Protein AF-0000000080468364 (afdb_homodimer)

Solvent-accessible surface area (backbone atoms only — not comparable to full-atom values): 13128 Å² total; per-residue (Å²): 134,80,72,78,75,74,57,60,58,47,71,69,57,46,63,60,51,58,73,44,76,71,52,56,33,80,40,74,55,92,79,28,39,29,43,41,32,64,41,49,42,96,33,52,67,54,44,53,51,49,51,54,54,49,46,54,52,18,60,74,69,72,50,69,50,27,42,34,41,36,86,45,28,37,36,36,38,41,31,50,37,77,92,75,44,22,40,37,66,70,43,48,62,67,58,32,62,73,55,50,64,70,37,61,53,86,73,63,67,66,75,65,53,72,75,105,134,79,70,77,78,74,59,60,56,46,72,71,58,46,62,60,52,54,76,43,75,70,52,56,34,80,40,75,56,94,80,27,40,28,43,41,32,63,41,49,43,95,34,53,67,54,45,53,52,49,50,53,54,47,46,53,53,16,62,74,70,71,50,68,51,27,42,34,40,36,87,47,28,37,36,37,38,41,31,50,36,77,95,73,42,22,42,36,65,70,42,47,62,64,57,31,62,76,55,50,63,70,36,59,50,85,72,65,66,64,76,66,53,71,76,106

Foldseek 3Di:
DPPPDPPQCDVVNVVPVPQCPVQWDWDDDPNFTKTKGKFFDPFLVVLVVLVVVLVVQCVVLVFDWDWDDPPGTMIITIGDDPVVSGHDPSRQSSVDPVSVVVRDDPPPPPPSPPVD/DPPPDPPQCDVVNVVPVPQCPVQWDWDDDPNFTKTKGKFFDPFLVVLVVLVVVLVVQCVVLVFDWDWDDPPGTMIITIGDDPVVSGHDPSRQSSVDPVSVVVRDDPPPPPDVPPVD

Organism: Brassica campestris (NCBI:txid3711)

pLDDT: mean 71.61, std 23.14, range [22.58, 97.38]

Secondary structur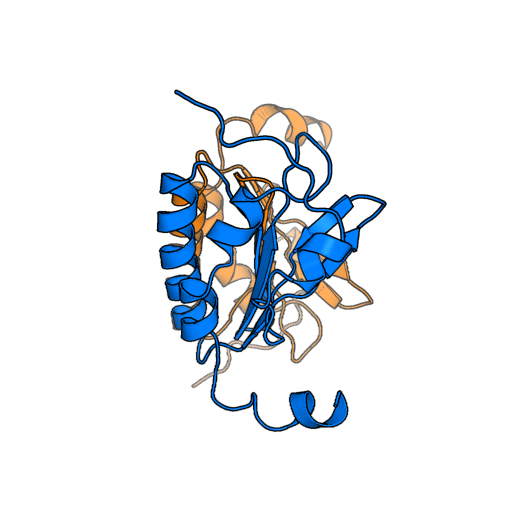e (DSSP, 8-state):
----------HHHHHH-TT-SS-PPEEEETTEEEE--EEE-SSHHHHHHHHHHHHHHHHHHT---EEEEETTTEEEEEB-BTTTTB--HHHHHHHSHHHHHHH--SGGGTTTGGG-/----------HHHHHH-TT-SS-PPEEEETTEEEE--EEE-SSHHHHHHHHHHHHHHHHHHT---EEEEETTTEEEEEB-BTTTTB--HHHHHHTSHHHHHHH--GGGGTGGGGG-

Structure (mmCIF, N/CA/C/O backbone):
data_AF-0000000080468364-model_v1
#
loop_
_entity.id
_entity.type
_entity.pdbx_description
1 polymer '4a-hydroxytetrahydrobiopterin dehydratase'
#
loop_
_atom_site.group_PDB
_atom_site.id
_atom_site.type_symbol
_atom_site.label_atom_id
_atom_site.label_alt_id
_atom_site.label_comp_id
_atom_site.label_asym_id
_atom_site.label_entity_id
_atom_site.label_seq_id
_atom_site.pdbx_PDB_ins_code
_atom_site.Cartn_x
_atom_site.Cartn_y
_atom_site.Cartn_z
_atom_site.occupancy
_atom_site.B_iso_or_equiv
_atom_site.auth_seq_id
_atom_site.auth_comp_id
_atom_site.auth_asym_id
_atom_site.auth_atom_id
_atom_site.pdbx_PDB_model_num
ATOM 1 N N . MET A 1 1 ? 10.422 -22.031 -23.125 1 24.36 1 MET A N 1
ATOM 2 C CA . MET A 1 1 ? 10.172 -21.078 -22.062 1 24.36 1 MET A CA 1
ATOM 3 C C . MET A 1 1 ? 8.805 -21.297 -21.422 1 24.36 1 MET A C 1
ATOM 5 O O . MET A 1 1 ? 7.789 -20.844 -21.938 1 24.36 1 MET A O 1
ATOM 9 N N . ALA A 1 2 ? 8.516 -22.516 -20.859 1 31.09 2 ALA A N 1
ATOM 10 C CA . ALA A 1 2 ? 7.254 -23.172 -20.531 1 31.09 2 ALA A CA 1
ATOM 11 C C . ALA A 1 2 ? 6.449 -22.359 -19.531 1 31.09 2 ALA A C 1
ATOM 13 O O . ALA A 1 2 ? 6.953 -22.016 -18.453 1 31.09 2 ALA A O 1
ATOM 14 N N . GLY A 1 3 ? 5.672 -21.344 -19.859 1 35.62 3 GLY A N 1
ATOM 15 C CA . GLY A 1 3 ? 4.684 -20.656 -19.047 1 35.62 3 GLY A CA 1
ATOM 16 C C . GLY A 1 3 ? 4.051 -21.547 -17.984 1 35.62 3 GLY A C 1
ATOM 17 O O . GLY A 1 3 ? 3.559 -22.625 -18.297 1 35.62 3 GLY A O 1
ATOM 18 N N . LYS A 1 4 ? 4.734 -21.766 -16.844 1 40.84 4 LYS A N 1
ATOM 19 C CA . LYS A 1 4 ? 4.262 -22.75 -15.867 1 40.84 4 LYS A CA 1
ATOM 20 C C . LYS A 1 4 ? 2.744 -22.891 -15.914 1 40.84 4 LYS A C 1
ATOM 22 O O . LYS A 1 4 ? 2.035 -21.906 -16.156 1 40.84 4 LYS A O 1
ATOM 27 N N . ALA A 1 5 ? 2.166 -24.031 -16.266 1 41.38 5 ALA A N 1
ATOM 28 C CA . ALA A 1 5 ? 0.845 -24.609 -16.484 1 41.38 5 ALA A CA 1
ATOM 29 C C . ALA A 1 5 ? -0.207 -23.922 -15.609 1 41.38 5 ALA A C 1
ATOM 31 O O . ALA A 1 5 ? 0.094 -23.469 -14.5 1 41.38 5 ALA A O 1
ATOM 32 N N . CYS A 1 6 ? -1.335 -23.281 -16.203 1 43.56 6 CYS A N 1
ATOM 33 C CA . CYS A 1 6 ? -2.613 -22.594 -16.125 1 43.56 6 CYS A CA 1
ATOM 34 C C . CYS A 1 6 ? -3.416 -23.062 -14.914 1 43.56 6 CYS A C 1
ATOM 36 O O . CYS A 1 6 ? -4.637 -22.891 -14.867 1 43.56 6 CYS A O 1
ATOM 38 N N . CYS A 1 7 ? -3.088 -24.266 -14.297 1 47.84 7 CYS A N 1
ATOM 39 C CA . CYS A 1 7 ? -4.316 -24.766 -13.68 1 47.84 7 CYS A CA 1
ATOM 40 C C . CYS A 1 7 ? -4.824 -23.812 -12.617 1 47.84 7 CYS A C 1
ATOM 42 O O . CYS A 1 7 ? -4.039 -23.281 -11.828 1 47.84 7 CYS A O 1
ATOM 44 N N . MET A 1 8 ? -5.879 -23.156 -13.008 1 55.41 8 MET A N 1
ATOM 45 C CA . MET A 1 8 ? -6.699 -22.5 -12 1 55.41 8 MET A CA 1
ATOM 46 C C . MET A 1 8 ? -6.766 -23.328 -10.719 1 55.41 8 MET A C 1
ATOM 48 O O . MET A 1 8 ? -7.023 -24.531 -10.773 1 55.41 8 MET A O 1
ATOM 52 N N . LEU A 1 9 ? -5.93 -23.078 -9.82 1 57.34 9 LEU A N 1
ATOM 53 C CA . LEU A 1 9 ? -6.051 -23.812 -8.562 1 57.34 9 LEU A CA 1
ATOM 54 C C . LEU A 1 9 ? -7.473 -23.719 -8.016 1 57.34 9 LEU A C 1
ATOM 56 O O . LEU A 1 9 ? -8.07 -22.641 -8.008 1 57.34 9 LEU A O 1
ATOM 60 N N . THR A 1 10 ? -8.242 -24.859 -8.227 1 56.69 10 THR A N 1
ATOM 61 C CA . THR A 1 10 ? -9.562 -24.969 -7.629 1 56.69 10 THR A CA 1
ATOM 62 C C . THR A 1 10 ? -9.477 -24.828 -6.109 1 56.69 10 THR A C 1
ATOM 64 O O . THR A 1 10 ? -8.406 -25 -5.523 1 56.69 10 THR A O 1
ATOM 67 N N . PRO A 1 11 ? -10.516 -24.25 -5.562 1 55.53 11 PRO A N 1
ATOM 68 C CA . PRO A 1 11 ? -10.57 -24.125 -4.102 1 55.53 11 PRO A CA 1
ATOM 69 C C . PRO A 1 11 ? -10.086 -25.375 -3.385 1 55.53 11 PRO A C 1
ATOM 71 O O . PRO A 1 11 ? -9.461 -25.281 -2.326 1 55.53 11 PRO A O 1
ATOM 74 N N . GLU A 1 12 ? -10.477 -26.578 -3.885 1 55.53 12 GLU A N 1
ATOM 75 C CA . GLU A 1 12 ? -10.07 -27.828 -3.244 1 55.53 12 GLU A CA 1
ATOM 76 C C . GLU A 1 12 ? -8.547 -27.969 -3.234 1 55.53 12 GLU A C 1
ATOM 78 O O . GLU A 1 12 ? -7.973 -28.469 -2.262 1 55.53 12 GLU A O 1
ATOM 83 N N . LEU A 1 13 ? -8.086 -27.719 -4.281 1 54.59 13 LEU A N 1
ATOM 84 C CA . LEU A 1 13 ? -6.633 -27.781 -4.363 1 54.59 13 LEU A CA 1
ATOM 85 C C . LEU A 1 13 ? -5.988 -26.75 -3.443 1 54.59 13 LEU A C 1
ATOM 87 O O . LEU A 1 13 ? -4.91 -27 -2.891 1 54.59 13 LEU A O 1
ATOM 91 N N . PHE A 1 14 ? -6.742 -25.75 -3.225 1 53.91 14 PHE A N 1
ATOM 92 C CA . PHE A 1 14 ? -6.332 -24.703 -2.311 1 53.91 14 PHE A CA 1
ATOM 93 C C . PHE A 1 14 ? -6.211 -25.219 -0.886 1 53.91 14 PHE A C 1
ATOM 95 O O . PHE A 1 14 ? -5.281 -24.859 -0.162 1 53.91 14 PHE A O 1
ATOM 102 N N . LEU A 1 15 ? -7.223 -26.062 -0.645 1 50 15 LEU A N 1
ATOM 103 C CA . LEU A 1 15 ? -7.211 -26.625 0.7 1 50 15 LEU A CA 1
ATOM 104 C C . LEU A 1 15 ? -5.926 -27.406 0.951 1 50 15 LEU A C 1
ATOM 106 O O . LEU A 1 15 ? -5.41 -27.422 2.072 1 50 15 LEU A O 1
ATOM 110 N N . SER A 1 16 ? -5.605 -28.016 -0.009 1 46.69 16 SER A N 1
ATOM 111 C CA . SER A 1 16 ? -4.379 -28.781 0.228 1 46.69 16 SER A CA 1
ATOM 112 C C . SER A 1 16 ? -3.172 -27.844 0.314 1 46.69 16 SER A C 1
ATOM 114 O O . SER A 1 16 ? -2.123 -28.234 0.836 1 46.69 16 SER A O 1
ATOM 116 N N . HIS A 1 17 ? -3.125 -27.047 -0.54 1 47.5 17 HIS A N 1
ATOM 117 C CA . HIS A 1 17 ? -2.006 -26.125 -0.35 1 47.5 17 HIS A CA 1
ATOM 118 C C . HIS A 1 17 ? -2.004 -25.547 1.059 1 47.5 17 HIS A C 1
ATOM 120 O O . HIS A 1 17 ? -2.992 -24.953 1.49 1 47.5 17 HIS A O 1
ATOM 126 N N . ARG A 1 18 ? -1.684 -26.484 2.01 1 42.91 18 ARG A N 1
ATOM 127 C CA . ARG A 1 18 ? -1.397 -26.344 3.434 1 42.91 18 ARG A CA 1
ATOM 128 C C . ARG A 1 18 ? -1.069 -24.891 3.785 1 42.91 18 ARG A C 1
ATOM 130 O O . ARG A 1 18 ? -0.752 -24.594 4.938 1 42.91 18 ARG A O 1
ATOM 137 N N . LEU A 1 19 ? -0.494 -24.406 2.846 1 43.03 19 LEU A N 1
ATOM 138 C CA . LEU A 1 19 ? 0.335 -23.297 3.318 1 43.03 19 LEU A CA 1
ATOM 139 C C . LEU A 1 19 ? -0.448 -22.391 4.266 1 43.03 19 LEU A C 1
ATOM 141 O O . LEU A 1 19 ? 0.132 -21.531 4.93 1 43.03 19 LEU A O 1
ATOM 145 N N . LEU A 1 20 ? -1.813 -22.297 4.078 1 44.53 20 LEU A N 1
ATOM 146 C CA . LEU A 1 20 ? -2.193 -21.062 4.738 1 44.53 20 LEU A CA 1
ATOM 147 C C . LEU A 1 20 ? -2.27 -21.25 6.25 1 44.53 20 LEU A C 1
ATOM 149 O O . LEU A 1 20 ? -3.199 -21.875 6.754 1 44.53 20 LEU A O 1
ATOM 153 N N . ASP A 1 21 ? -1.466 -21.953 6.738 1 43.84 21 ASP A N 1
ATOM 154 C CA . ASP A 1 21 ? -1.391 -21.906 8.195 1 43.84 21 ASP A CA 1
ATOM 155 C C . ASP A 1 21 ? -1.975 -20.609 8.734 1 43.84 21 ASP A C 1
ATOM 157 O O . ASP A 1 21 ? -1.388 -19.984 9.617 1 43.84 21 ASP A O 1
ATOM 161 N N . GLY A 1 22 ? -2.906 -20.406 8.062 1 50.41 22 GLY A N 1
ATOM 162 C CA . GLY A 1 22 ? -3.643 -19.312 8.68 1 50.41 22 GLY A CA 1
ATOM 163 C C . GLY A 1 22 ? -3.281 -17.953 8.117 1 50.41 22 GLY A C 1
ATOM 164 O O . GLY A 1 22 ? -3.938 -16.953 8.422 1 50.41 22 GLY A O 1
ATOM 165 N N . ILE A 1 23 ? -2.186 -18.016 7.34 1 55.53 23 ILE A N 1
ATOM 166 C CA . ILE A 1 23 ? -1.697 -16.688 6.977 1 55.53 23 ILE A CA 1
ATOM 167 C C . ILE A 1 23 ? -2.381 -16.219 5.691 1 55.53 23 ILE A C 1
ATOM 169 O O . ILE A 1 23 ? -2.562 -15.016 5.48 1 55.53 23 ILE A O 1
ATOM 173 N N . TRP A 1 24 ? -2.938 -17.234 4.957 1 60.88 24 TRP A N 1
ATOM 174 C CA . TRP A 1 24 ? -3.473 -16.781 3.674 1 60.88 24 TRP A CA 1
ATOM 175 C C . TRP A 1 24 ? -4.992 -16.672 3.73 1 60.88 24 TRP A C 1
ATOM 177 O O . TRP A 1 24 ? -5.672 -17.578 4.195 1 60.88 24 TRP A O 1
ATOM 187 N N . LEU A 1 25 ? -5.402 -15.539 3.533 1 70.75 25 LEU A N 1
ATOM 188 C CA . LEU A 1 25 ? -6.836 -15.289 3.432 1 70.75 25 LEU A CA 1
ATOM 189 C C . LEU A 1 25 ? -7.273 -15.211 1.972 1 70.75 25 LEU A C 1
ATOM 191 O O . LEU A 1 25 ? -6.586 -14.602 1.146 1 70.75 25 LEU A O 1
ATOM 195 N N . LEU A 1 26 ? -8.18 -16.203 1.646 1 78.69 26 LEU A N 1
ATOM 196 C CA . LEU A 1 26 ? -8.82 -16.094 0.339 1 78.69 26 LEU A CA 1
ATOM 197 C C . LEU A 1 26 ? -9.906 -15.023 0.355 1 78.69 26 LEU A C 1
ATOM 199 O O . LEU A 1 26 ? -10.68 -14.93 1.312 1 78.69 26 LEU A O 1
ATOM 203 N N . ALA A 1 27 ? -9.812 -14.18 -0.625 1 81.44 27 ALA A N 1
ATOM 204 C CA . ALA A 1 27 ? -10.844 -13.148 -0.756 1 81.44 27 ALA A CA 1
ATOM 205 C C . ALA A 1 27 ? -11.469 -13.164 -2.148 1 81.44 27 ALA A C 1
ATOM 207 O O . ALA A 1 27 ? -10.797 -13.492 -3.131 1 81.44 27 ALA A O 1
ATOM 208 N N . ASN A 1 28 ? -12.766 -12.961 -2.148 1 83.62 28 ASN A N 1
ATOM 209 C CA . ASN A 1 28 ? -13.492 -12.758 -3.395 1 83.62 28 ASN A CA 1
ATOM 210 C C . ASN A 1 28 ? -13.883 -11.289 -3.578 1 83.62 28 ASN A C 1
ATOM 212 O O . ASN A 1 28 ? -14.57 -10.719 -2.73 1 83.62 28 ASN A O 1
ATOM 216 N N . ASP A 1 29 ? -13.383 -10.789 -4.586 1 84.5 29 ASP A N 1
ATOM 217 C CA . ASP A 1 29 ? -13.688 -9.398 -4.918 1 84.5 29 ASP A CA 1
ATOM 218 C C . ASP A 1 29 ? -14.414 -9.297 -6.258 1 84.5 29 ASP A C 1
ATOM 220 O O . ASP A 1 29 ? -13.789 -9.352 -7.316 1 84.5 29 ASP A O 1
ATOM 224 N N . ASN A 1 30 ? -15.672 -9.133 -6.133 1 88.25 30 ASN A N 1
ATOM 225 C CA . ASN A 1 30 ? -16.5 -9.016 -7.332 1 88.25 30 ASN A CA 1
ATOM 226 C C . ASN A 1 30 ? -16.219 -10.148 -8.32 1 88.25 30 ASN A C 1
ATOM 228 O O . ASN A 1 30 ? -15.992 -9.898 -9.5 1 88.25 30 ASN A O 1
ATOM 232 N N . GLY A 1 31 ? -16.109 -11.352 -7.891 1 85.19 31 GLY A N 1
ATOM 233 C CA . GLY A 1 31 ? -15.945 -12.516 -8.75 1 85.19 31 GLY A CA 1
ATOM 234 C C . GLY A 1 31 ? -14.492 -12.898 -8.969 1 85.19 31 GLY A C 1
ATOM 235 O O . GLY A 1 31 ? -14.203 -13.938 -9.555 1 85.19 31 GLY A O 1
ATOM 236 N N . THR A 1 32 ? -13.586 -12.07 -8.5 1 88 32 THR A N 1
ATOM 237 C CA . THR A 1 32 ? -12.164 -12.352 -8.641 1 88 32 THR A CA 1
ATOM 238 C C . THR A 1 32 ? -11.609 -12.953 -7.352 1 88 32 THR A C 1
ATOM 240 O O . THR A 1 32 ? -11.656 -12.328 -6.289 1 88 32 THR A O 1
ATOM 243 N N . LEU A 1 33 ? -11.156 -14.18 -7.539 1 84.12 33 LEU A N 1
ATOM 244 C CA . LEU A 1 33 ? -10.531 -14.828 -6.391 1 84.12 33 LEU A CA 1
ATOM 245 C C . LEU A 1 33 ? -9.078 -14.398 -6.242 1 84.12 33 LEU A C 1
ATOM 247 O O . LEU A 1 33 ? -8.32 -14.406 -7.211 1 84.12 33 LEU A O 1
ATOM 251 N N . LYS A 1 34 ? -8.82 -13.906 -4.98 1 88.75 34 LYS A N 1
ATOM 252 C CA . LYS A 1 34 ? -7.445 -13.484 -4.734 1 88.75 34 LYS A CA 1
ATOM 253 C C . LYS A 1 34 ? -6.949 -13.992 -3.383 1 88.75 34 LYS A C 1
ATOM 255 O O . LYS A 1 34 ? -7.75 -14.312 -2.502 1 88.75 34 LYS A O 1
ATOM 260 N N . LEU A 1 35 ? -5.621 -14.141 -3.291 1 85.19 35 LEU A N 1
ATOM 261 C CA . LEU A 1 35 ? -4.984 -14.273 -1.985 1 85.19 35 LEU A CA 1
ATOM 262 C C . LEU A 1 35 ? -4.812 -12.906 -1.323 1 85.19 35 LEU A C 1
ATOM 264 O O . LEU A 1 35 ? -4.438 -11.938 -1.982 1 85.19 35 LEU A O 1
ATOM 268 N N . HIS A 1 36 ? -5.207 -12.867 -0.05 1 86.94 36 HIS A N 1
ATOM 269 C CA . HIS A 1 36 ? -5.168 -11.602 0.676 1 86.94 36 HIS A CA 1
ATOM 270 C C . HIS A 1 36 ? -4.559 -11.781 2.061 1 86.94 36 HIS A C 1
ATOM 272 O O . HIS A 1 36 ? -5.227 -11.555 3.072 1 86.94 36 HIS A O 1
ATOM 278 N N . PRO A 1 37 ? -3.271 -12.078 2.127 1 83.44 37 PRO A N 1
ATOM 279 C CA . PRO A 1 37 ? -2.65 -12.117 3.453 1 83.44 37 PRO A CA 1
ATOM 280 C C . PRO A 1 37 ? -2.463 -10.734 4.062 1 83.44 37 PRO A C 1
ATOM 282 O O . PRO A 1 37 ? -2.299 -9.75 3.332 1 83.44 37 PRO A O 1
ATOM 285 N N . SER A 1 38 ? -2.588 -10.742 5.383 1 85.81 38 SER A N 1
ATOM 286 C CA . SER A 1 38 ? -2.352 -9.523 6.148 1 85.81 38 SER A CA 1
ATOM 287 C C . SER A 1 38 ? -1.637 -9.82 7.461 1 85.81 38 SER A C 1
ATOM 289 O O . SER A 1 38 ? -1.879 -10.859 8.086 1 85.81 38 SER A O 1
ATOM 291 N N . TRP A 1 39 ? -0.713 -8.969 7.883 1 84 39 TRP A N 1
ATOM 292 C CA . TRP A 1 39 ? -0.036 -9.133 9.164 1 84 39 TRP A CA 1
ATOM 293 C C . TRP A 1 39 ? 0.407 -7.785 9.727 1 84 39 TRP A C 1
ATOM 295 O O . TRP A 1 39 ? 0.412 -6.781 9.008 1 84 39 TRP A O 1
ATOM 305 N N . LEU A 1 40 ? 0.676 -7.805 11.039 1 88.69 40 LEU A N 1
ATOM 306 C CA . LEU A 1 40 ? 1.246 -6.641 11.703 1 88.69 40 LEU A CA 1
ATOM 307 C C . LEU A 1 40 ? 2.77 -6.688 11.672 1 88.69 40 LEU A C 1
ATOM 309 O O . LEU A 1 40 ? 3.367 -7.754 11.82 1 88.69 40 LEU A O 1
ATOM 313 N N . VAL A 1 41 ? 3.318 -5.512 11.422 1 91.56 41 VAL A N 1
ATOM 314 C CA . VAL A 1 41 ? 4.77 -5.371 11.5 1 91.56 41 VAL A CA 1
ATOM 315 C C . VAL A 1 41 ? 5.145 -4.5 12.695 1 91.56 41 VAL A C 1
ATOM 317 O O . VAL A 1 41 ? 4.297 -3.795 13.25 1 91.56 41 VAL A O 1
ATOM 320 N N . LYS A 1 42 ? 6.367 -4.527 13.07 1 93.38 42 LYS A N 1
ATOM 321 C CA . LYS A 1 42 ? 6.832 -3.877 14.289 1 93.38 42 LYS A CA 1
ATOM 322 C C . LYS A 1 42 ? 6.914 -2.365 14.109 1 93.38 42 LYS A C 1
ATOM 324 O O . LYS A 1 42 ? 6.824 -1.612 15.078 1 93.38 42 LYS A O 1
ATOM 329 N N . SER A 1 43 ? 7.195 -1.943 12.906 1 95.69 43 SER A N 1
ATOM 330 C CA . SER A 1 43 ? 7.305 -0.515 12.633 1 95.69 43 SER A CA 1
ATOM 331 C C . SER A 1 43 ? 6.98 -0.207 11.172 1 95.69 43 SER A C 1
ATOM 333 O O . SER A 1 43 ? 6.977 -1.106 10.328 1 95.69 43 SER A O 1
ATOM 335 N N . PHE A 1 44 ? 6.711 1.025 10.953 1 96.44 44 PHE A N 1
ATOM 336 C CA . PHE A 1 44 ? 6.43 1.512 9.602 1 96.44 44 PHE A CA 1
ATOM 337 C C . PHE A 1 44 ? 7.574 1.162 8.656 1 96.44 44 PHE A C 1
ATOM 339 O O . PHE A 1 44 ? 7.344 0.626 7.57 1 96.44 44 PHE A O 1
ATOM 346 N N . THR A 1 45 ? 8.82 1.362 9.094 1 96 45 THR A N 1
ATOM 347 C CA . THR A 1 45 ? 9.992 1.131 8.25 1 96 45 THR A CA 1
ATOM 348 C C . THR A 1 45 ? 10.219 -0.363 8.039 1 96 45 THR A C 1
ATOM 350 O O . THR A 1 45 ? 10.695 -0.778 6.977 1 96 45 THR A O 1
ATOM 353 N N . LYS A 1 46 ? 9.891 -1.141 8.992 1 93.94 46 LYS A N 1
ATOM 354 C CA . LYS A 1 46 ? 10.008 -2.584 8.812 1 93.94 46 LYS A CA 1
ATOM 355 C C . LYS A 1 46 ? 8.992 -3.092 7.785 1 93.94 46 LYS A C 1
ATOM 357 O O . LYS A 1 46 ? 9.266 -4.039 7.047 1 93.94 46 LYS A O 1
ATOM 362 N N . GLY A 1 47 ? 7.836 -2.471 7.77 1 94.25 47 GLY A N 1
ATOM 363 C CA . GLY A 1 47 ? 6.863 -2.809 6.746 1 94.25 47 GLY A CA 1
ATOM 364 C C . GLY A 1 47 ? 7.375 -2.578 5.336 1 94.25 47 GLY A C 1
ATOM 365 O O . GLY A 1 47 ? 7.25 -3.449 4.477 1 94.25 47 GLY A O 1
ATOM 366 N N . LEU A 1 48 ? 8.031 -1.436 5.152 1 95.31 48 LEU A N 1
ATOM 367 C CA . LEU A 1 48 ? 8.578 -1.144 3.83 1 95.31 48 LEU A CA 1
ATOM 368 C C . LEU A 1 48 ? 9.727 -2.09 3.498 1 95.31 48 LEU A C 1
ATOM 370 O O . LEU A 1 48 ? 9.906 -2.465 2.338 1 95.31 48 LEU A O 1
ATOM 374 N N . GLY A 1 49 ? 10.461 -2.395 4.512 1 93.19 49 GLY A N 1
ATOM 375 C CA . GLY A 1 49 ? 11.492 -3.395 4.301 1 93.19 49 GLY A CA 1
ATOM 376 C C . GLY A 1 49 ? 10.945 -4.719 3.797 1 93.19 49 GLY A C 1
ATOM 377 O O . GLY A 1 49 ? 11.523 -5.324 2.889 1 93.19 49 GLY A O 1
ATOM 378 N N . PHE A 1 50 ? 9.898 -5.145 4.371 1 90.81 50 PHE A N 1
ATOM 379 C CA . PHE A 1 50 ? 9.258 -6.379 3.934 1 90.81 50 PHE A CA 1
ATOM 380 C C . PHE A 1 50 ? 8.766 -6.254 2.496 1 90.81 50 PHE A C 1
ATOM 382 O O . PHE A 1 50 ? 8.984 -7.152 1.681 1 90.81 50 PHE A O 1
ATOM 389 N N . PHE A 1 51 ? 8.133 -5.148 2.189 1 94.25 51 PHE A N 1
ATOM 390 C CA . PHE A 1 51 ? 7.656 -4.93 0.827 1 94.25 51 PHE A CA 1
ATOM 391 C C . PHE A 1 51 ? 8.812 -4.984 -0.163 1 94.25 51 PHE A C 1
ATOM 393 O O . PHE A 1 51 ? 8.664 -5.488 -1.277 1 94.25 51 PHE A O 1
ATOM 400 N N . ASN A 1 52 ? 9.953 -4.469 0.238 1 93.62 52 ASN A N 1
ATOM 401 C CA . ASN A 1 52 ? 11.117 -4.523 -0.641 1 93.62 52 ASN A CA 1
ATOM 402 C C . ASN A 1 52 ? 11.555 -5.961 -0.905 1 93.62 52 ASN A C 1
ATOM 404 O O . ASN A 1 52 ? 11.969 -6.293 -2.016 1 93.62 52 ASN A O 1
ATOM 408 N N . ARG A 1 53 ? 11.461 -6.801 0.079 1 90.75 53 ARG A N 1
ATOM 409 C CA . ARG A 1 53 ? 11.789 -8.211 -0.109 1 90.75 53 ARG A CA 1
ATOM 410 C C . ARG A 1 53 ? 10.773 -8.891 -1.021 1 90.75 53 ARG A C 1
ATOM 412 O O . ARG A 1 53 ? 11.141 -9.656 -1.914 1 90.75 53 ARG A O 1
ATOM 419 N N . VAL A 1 54 ? 9.547 -8.586 -0.777 1 90.38 54 VAL A N 1
ATOM 420 C CA . VAL A 1 54 ? 8.492 -9.125 -1.63 1 90.38 54 VAL A CA 1
ATOM 421 C C . VAL A 1 54 ? 8.719 -8.688 -3.074 1 90.38 54 VAL A C 1
ATOM 423 O O . VAL A 1 54 ? 8.531 -9.469 -4.004 1 90.38 54 VAL A O 1
ATOM 426 N N . ALA A 1 55 ? 9.141 -7.473 -3.256 1 93.06 55 ALA A N 1
ATOM 427 C CA . ALA A 1 55 ? 9.336 -6.906 -4.586 1 93.06 55 ALA A CA 1
ATOM 428 C C . ALA A 1 55 ? 10.43 -7.66 -5.348 1 93.06 55 ALA A C 1
ATOM 430 O O . ALA A 1 55 ? 10.328 -7.852 -6.559 1 93.06 55 ALA A O 1
ATOM 431 N N . LYS A 1 56 ? 11.422 -8.047 -4.66 1 92 56 LYS A N 1
ATOM 432 C CA . LYS A 1 56 ? 12.492 -8.805 -5.297 1 92 56 LYS A CA 1
ATOM 433 C C . LYS A 1 56 ? 11.961 -10.117 -5.875 1 92 56 LYS A C 1
ATOM 435 O O . LYS A 1 56 ? 12.258 -10.461 -7.023 1 92 56 LYS A O 1
ATOM 440 N N . ILE A 1 57 ? 11.156 -10.805 -5.129 1 87.62 57 ILE A N 1
ATOM 441 C CA . ILE A 1 57 ? 10.57 -12.062 -5.574 1 87.62 57 ILE A CA 1
ATOM 442 C C . ILE A 1 57 ? 9.594 -11.797 -6.723 1 87.62 57 ILE A C 1
ATOM 444 O O . ILE A 1 57 ? 9.602 -12.516 -7.727 1 87.62 57 ILE A O 1
ATOM 448 N N . ALA A 1 58 ? 8.805 -10.766 -6.566 1 92.12 58 ALA A N 1
ATOM 449 C CA . ALA A 1 58 ? 7.809 -10.383 -7.57 1 92.12 58 ALA A 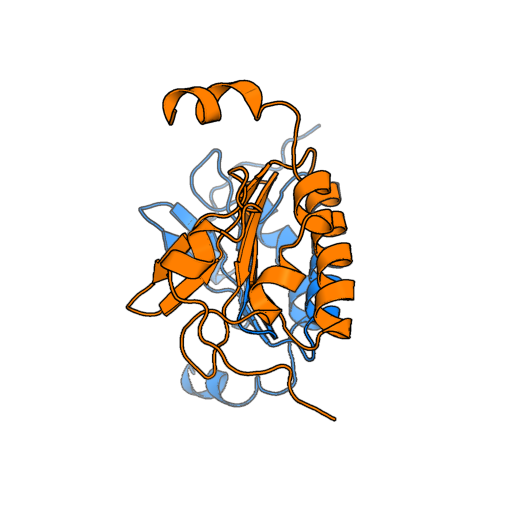CA 1
ATOM 450 C C . ALA A 1 58 ? 8.469 -10.094 -8.914 1 92.12 58 ALA A C 1
ATOM 452 O O . ALA A 1 58 ? 7.98 -10.523 -9.961 1 92.12 58 ALA A O 1
ATOM 453 N N . GLU A 1 59 ? 9.594 -9.383 -8.844 1 93.19 59 GLU A N 1
ATOM 454 C CA . GLU A 1 59 ? 10.328 -9.062 -10.062 1 93.19 59 GLU A CA 1
ATOM 455 C C . GLU A 1 59 ? 10.883 -10.32 -10.719 1 93.19 59 GLU A C 1
ATOM 457 O O . GLU A 1 59 ? 10.805 -10.477 -11.938 1 93.19 59 GLU A O 1
ATOM 462 N N . TRP A 1 60 ? 11.414 -11.18 -9.922 1 90.38 60 TRP A N 1
ATOM 463 C CA . TRP A 1 60 ? 11.992 -12.422 -10.43 1 90.38 60 TRP A CA 1
ATOM 464 C C . TRP A 1 60 ? 10.922 -13.281 -11.086 1 90.38 60 TRP A C 1
ATOM 466 O O . TRP A 1 60 ? 11.164 -13.867 -12.148 1 90.38 60 TRP A O 1
ATOM 476 N N . GLU A 1 61 ? 9.734 -13.359 -10.516 1 87 61 GLU A N 1
ATOM 477 C CA . GLU A 1 61 ? 8.648 -14.211 -10.992 1 87 61 GLU A CA 1
ATOM 478 C C . GLU A 1 61 ? 7.852 -13.516 -12.102 1 87 61 GLU A C 1
ATOM 480 O O . GLU A 1 61 ? 7.066 -14.164 -12.797 1 87 61 GLU A O 1
ATOM 485 N N . GLY A 1 62 ? 8.016 -12.227 -12.219 1 91.31 62 GLY A N 1
ATOM 486 C CA . GLY A 1 62 ? 7.215 -11.469 -13.172 1 91.31 62 GLY A CA 1
ATOM 487 C C . GLY A 1 62 ? 5.746 -11.406 -12.789 1 91.31 62 GLY A C 1
ATOM 488 O O . GLY A 1 62 ? 4.875 -11.43 -13.664 1 91.31 62 GLY A O 1
ATOM 489 N N . HIS A 1 63 ? 5.426 -11.477 -11.562 1 93.06 63 HIS A N 1
ATOM 490 C CA . HIS A 1 63 ? 4.09 -11.445 -10.984 1 93.06 63 HIS A CA 1
ATOM 491 C C . HIS A 1 63 ? 4.027 -10.492 -9.789 1 93.06 63 HIS A C 1
ATOM 493 O O . HIS A 1 63 ? 4.574 -10.789 -8.727 1 93.06 63 HIS A O 1
ATOM 499 N N . HIS A 1 64 ? 3.33 -9.344 -10.023 1 94.56 64 HIS A N 1
ATOM 500 C CA . HIS A 1 64 ? 3.4 -8.258 -9.055 1 94.56 64 HIS A CA 1
ATOM 501 C C . HIS A 1 64 ? 2.109 -8.148 -8.258 1 94.56 64 HIS A C 1
ATOM 503 O O . HIS A 1 64 ? 1.043 -7.891 -8.82 1 94.56 64 HIS A O 1
ATOM 509 N N . PRO A 1 65 ? 2.203 -8.305 -6.957 1 94.69 65 PRO A N 1
ATOM 510 C CA . PRO A 1 65 ? 1.038 -8.156 -6.082 1 94.69 65 PRO A CA 1
ATOM 511 C C . PRO A 1 65 ? 0.687 -6.691 -5.82 1 94.69 65 PRO A C 1
ATOM 513 O O . PRO A 1 65 ? 1.459 -5.797 -6.168 1 94.69 65 PRO A O 1
ATOM 516 N N . ASP A 1 66 ? -0.501 -6.48 -5.281 1 95.69 66 ASP A N 1
ATOM 517 C CA . ASP A 1 66 ? -0.805 -5.203 -4.641 1 95.69 66 ASP A CA 1
ATOM 518 C C . ASP A 1 66 ? -0.245 -5.156 -3.219 1 95.69 66 ASP A C 1
ATOM 520 O O . ASP A 1 66 ? -0.344 -6.133 -2.475 1 95.69 66 ASP A O 1
ATOM 524 N N . LEU A 1 67 ? 0.368 -4.055 -2.838 1 96.25 67 LEU A N 1
ATOM 525 C CA . LEU A 1 67 ? 0.996 -3.873 -1.534 1 96.25 67 LEU A CA 1
ATOM 526 C C . LEU A 1 67 ? 0.365 -2.703 -0.785 1 96.25 67 LEU A C 1
ATOM 528 O O . LEU A 1 67 ? 0.289 -1.592 -1.312 1 96.25 67 LEU A O 1
ATOM 532 N N . LEU A 1 68 ? -0.099 -3 0.38 1 97.31 68 LEU A N 1
ATOM 533 C CA . LEU A 1 68 ? -0.73 -1.972 1.201 1 97.31 68 LEU A CA 1
ATOM 534 C C . LEU A 1 68 ? -0.114 -1.936 2.596 1 97.31 68 LEU A C 1
ATOM 536 O O . LEU A 1 68 ? -0.02 -2.967 3.264 1 97.31 68 LEU A O 1
ATOM 540 N N . LEU A 1 69 ? 0.44 -0.819 2.992 1 97.38 69 LEU A N 1
ATOM 541 C CA . LEU A 1 69 ? 0.829 -0.526 4.367 1 97.38 69 LEU A CA 1
ATOM 542 C C . LEU A 1 69 ? -0.077 0.542 4.973 1 97.38 69 LEU A C 1
ATOM 544 O O . LEU A 1 69 ? -0.018 1.708 4.578 1 97.38 69 LEU A O 1
ATOM 548 N N . VAL A 1 70 ? -0.974 0.093 5.922 1 96.56 70 VAL A N 1
ATOM 549 C CA . VAL A 1 70 ? -2.035 0.978 6.391 1 96.56 70 VAL A CA 1
ATOM 550 C C . VAL A 1 70 ? -2.055 1 7.918 1 96.56 70 VAL A C 1
ATOM 552 O O . VAL A 1 70 ? -1.686 0.016 8.562 1 96.56 70 VAL A O 1
ATOM 555 N N . GLY A 1 71 ? -2.438 2.158 8.461 1 94.62 71 GLY A N 1
ATOM 556 C CA . GLY A 1 71 ? -2.541 2.268 9.906 1 94.62 71 GLY A CA 1
ATOM 557 C C . GLY A 1 71 ? -1.206 2.125 10.609 1 94.62 71 GLY A C 1
ATOM 558 O O . GLY A 1 71 ? -1.123 1.513 11.68 1 94.62 71 GLY A O 1
ATOM 559 N N . TRP A 1 72 ? -0.24 2.504 9.914 1 94.06 72 TRP A N 1
ATOM 560 C CA . TRP A 1 72 ? 1.121 2.564 10.43 1 94.06 72 TRP A CA 1
ATOM 561 C C . TRP A 1 72 ? 1.807 1.207 10.32 1 94.06 72 TRP A C 1
ATOM 563 O O . TRP A 1 72 ? 2.914 1.104 9.789 1 94.06 72 TRP A O 1
ATOM 573 N N . ASN A 1 73 ? 1.074 0.102 10.75 1 95.69 73 ASN A N 1
ATOM 574 C CA . ASN A 1 73 ? 1.848 -1.131 10.852 1 95.69 73 ASN A CA 1
ATOM 575 C C . ASN A 1 73 ? 1.078 -2.324 10.289 1 95.69 73 ASN A C 1
ATOM 577 O O . ASN A 1 73 ? 1.463 -3.475 10.508 1 95.69 73 ASN A O 1
ATOM 581 N N . ASN A 1 74 ? -0.04 -2.094 9.656 1 94.38 74 ASN A N 1
ATOM 582 C CA . ASN A 1 74 ? -0.787 -3.184 9.031 1 94.38 74 ASN A CA 1
ATOM 583 C C . ASN A 1 74 ? -0.382 -3.385 7.578 1 94.38 74 ASN A C 1
ATOM 585 O O . ASN A 1 74 ? -0.584 -2.498 6.742 1 94.38 74 ASN A O 1
ATOM 589 N N . GLU A 1 75 ? 0.138 -4.555 7.223 1 92.12 75 GLU A N 1
ATOM 590 C CA . GLU A 1 75 ? 0.514 -4.887 5.852 1 92.12 75 GLU A CA 1
ATOM 591 C C . GLU A 1 75 ? -0.499 -5.836 5.215 1 92.12 75 GLU A C 1
ATOM 593 O O . GLU A 1 75 ? -0.986 -6.762 5.871 1 92.12 75 GLU A O 1
ATOM 598 N N . LYS A 1 76 ? -0.762 -5.504 4.016 1 91.81 76 LYS A N 1
ATOM 599 C CA . LYS A 1 76 ? -1.646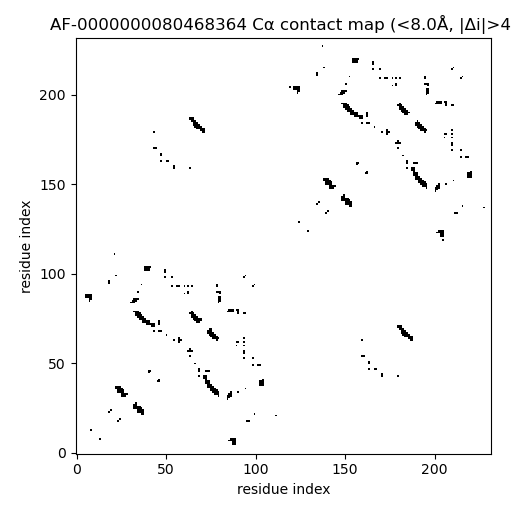 -6.348 3.219 1 91.81 76 LYS A CA 1
ATOM 600 C C . LYS A 1 76 ? -1.063 -6.598 1.83 1 91.81 76 LYS A C 1
ATOM 602 O O . LYS A 1 76 ? -0.492 -5.691 1.221 1 91.81 76 LYS A O 1
ATOM 607 N N . ILE A 1 77 ? -1.265 -7.773 1.376 1 91.56 77 ILE A N 1
ATOM 608 C CA . ILE A 1 77 ? -0.871 -8.141 0.02 1 91.56 77 ILE A CA 1
ATOM 609 C C . ILE A 1 77 ? -2.051 -8.781 -0.706 1 91.56 77 ILE A C 1
ATOM 611 O O . ILE A 1 77 ? -2.73 -9.648 -0.152 1 91.56 77 ILE A O 1
ATOM 615 N N . ASP A 1 78 ? -2.369 -8.281 -1.833 1 92.5 78 ASP A N 1
ATOM 616 C CA . ASP A 1 78 ? -3.348 -8.914 -2.715 1 92.5 78 ASP A CA 1
ATOM 617 C C . ASP A 1 78 ? -2.674 -9.5 -3.953 1 92.5 78 ASP A C 1
ATOM 619 O O . ASP A 1 78 ? -1.925 -8.812 -4.645 1 92.5 78 ASP A O 1
ATOM 623 N N . VAL A 1 79 ? -2.941 -10.742 -4.16 1 90.5 79 VAL A N 1
ATOM 624 C CA . VAL A 1 79 ? -2.316 -11.344 -5.336 1 90.5 79 VAL A CA 1
ATOM 625 C C . VAL A 1 79 ? -3.312 -12.266 -6.039 1 90.5 79 VAL A C 1
ATOM 627 O O . VAL A 1 79 ? -4.051 -13.008 -5.383 1 90.5 79 VAL A O 1
ATOM 630 N N . TRP A 1 80 ? -3.379 -12.094 -7.273 1 89.5 80 TRP A N 1
ATOM 631 C CA . TRP A 1 80 ? -4.16 -12.93 -8.188 1 89.5 80 TRP A CA 1
ATOM 632 C C . TRP A 1 80 ? -3.643 -12.805 -9.617 1 89.5 80 TRP A C 1
ATOM 634 O O . TRP A 1 80 ? -2.838 -11.914 -9.914 1 89.5 80 TRP A O 1
ATOM 644 N N . THR A 1 81 ? -4.004 -13.727 -10.391 1 90 81 THR A N 1
ATOM 645 C CA . THR A 1 81 ? -3.662 -13.625 -11.805 1 90 81 THR A CA 1
ATOM 646 C C . THR A 1 81 ? -4.754 -12.883 -12.57 1 90 81 THR A C 1
ATOM 648 O O . THR A 1 81 ? -5.855 -13.398 -12.75 1 90 81 THR A O 1
ATOM 651 N N . HIS A 1 82 ? -4.359 -11.672 -13.062 1 87.5 82 HIS A N 1
ATOM 652 C CA . HIS A 1 82 ? -5.316 -10.773 -13.703 1 87.5 82 HIS A CA 1
ATOM 653 C C . HIS A 1 82 ? -5.91 -11.406 -14.961 1 87.5 82 HIS A C 1
ATOM 655 O O . HIS A 1 82 ? -7.105 -11.266 -15.227 1 87.5 82 HIS A O 1
ATOM 661 N N . ALA A 1 83 ? -5.16 -12.164 -15.711 1 86.19 83 ALA A N 1
ATOM 662 C CA . ALA A 1 83 ? -5.547 -12.695 -17.016 1 86.19 83 ALA A CA 1
ATOM 663 C C . ALA A 1 83 ? -6.715 -13.672 -16.875 1 86.19 83 ALA A C 1
ATOM 665 O O . ALA A 1 83 ? -7.547 -13.781 -17.781 1 86.19 83 ALA A O 1
ATOM 666 N N . ILE A 1 84 ? -6.887 -14.32 -15.703 1 86.12 84 ILE A N 1
ATOM 667 C CA . ILE A 1 84 ? -7.914 -15.352 -15.586 1 86.12 84 ILE A CA 1
ATOM 668 C C . ILE A 1 84 ? -8.922 -14.953 -14.516 1 86.12 84 ILE A C 1
ATOM 670 O O . ILE A 1 84 ? -9.922 -15.641 -14.305 1 86.12 84 ILE A O 1
ATOM 674 N N . GLY A 1 85 ? -8.586 -13.867 -13.836 1 85.94 85 GLY A N 1
ATOM 675 C CA . GLY A 1 85 ? -9.469 -13.453 -12.766 1 85.94 85 GLY A CA 1
ATOM 676 C C . GLY A 1 85 ? -9.531 -14.445 -11.617 1 85.94 85 GLY A C 1
ATOM 677 O O . GLY A 1 85 ? -10.602 -14.711 -11.07 1 85.94 85 GLY A O 1
ATOM 678 N N . GLY A 1 86 ? -8.375 -15.047 -11.344 1 87.25 86 GLY A N 1
ATOM 679 C CA . GLY A 1 86 ? -8.305 -16.078 -10.32 1 87.25 86 GLY A CA 1
ATOM 680 C C . GLY A 1 86 ? -6.879 -16.422 -9.906 1 87.25 86 GLY A C 1
ATOM 681 O O . GLY A 1 86 ? -6 -15.555 -9.945 1 87.25 86 GLY A O 1
ATOM 682 N N . LEU A 1 87 ? -6.801 -17.641 -9.391 1 86.25 87 LEU A N 1
ATOM 683 C CA . LEU A 1 87 ? -5.52 -17.984 -8.789 1 86.25 87 LEU A CA 1
ATOM 684 C C . LEU A 1 87 ? -4.785 -19.016 -9.633 1 86.25 87 LEU A C 1
ATOM 686 O O . LEU A 1 87 ? -5.402 -19.938 -10.18 1 86.25 87 LEU A O 1
ATOM 690 N N . THR A 1 88 ? -3.502 -18.828 -9.766 1 84.75 88 THR A N 1
ATOM 691 C CA . THR A 1 88 ? -2.576 -19.797 -10.344 1 84.75 88 THR A CA 1
ATOM 692 C C . THR A 1 88 ? -1.434 -20.094 -9.375 1 84.75 88 THR A C 1
ATOM 694 O O . THR A 1 88 ? -1.359 -19.5 -8.297 1 84.75 88 THR A O 1
ATOM 697 N N . GLU A 1 89 ? -0.598 -21 -9.742 1 80.19 89 GLU A N 1
ATOM 698 C CA . GLU A 1 89 ? 0.535 -21.375 -8.906 1 80.19 89 GLU A CA 1
ATOM 699 C C . GLU A 1 89 ? 1.415 -20.172 -8.594 1 80.19 89 GLU A C 1
ATOM 701 O O . GLU A 1 89 ? 1.97 -20.062 -7.496 1 80.19 89 GLU A O 1
ATOM 706 N N . ASN A 1 90 ? 1.552 -19.219 -9.57 1 82.31 90 ASN A N 1
ATOM 707 C CA . ASN A 1 90 ? 2.389 -18.031 -9.391 1 82.31 90 ASN A CA 1
ATOM 708 C C . ASN A 1 90 ? 1.909 -17.172 -8.219 1 82.31 90 ASN A C 1
ATOM 710 O O . ASN A 1 90 ? 2.713 -16.531 -7.543 1 82.31 90 ASN A O 1
ATOM 714 N N . ASP A 1 91 ? 0.688 -17.172 -7.945 1 83.88 91 ASP A N 1
ATOM 715 C CA . ASP A 1 91 ? 0.122 -16.391 -6.855 1 83.88 91 ASP A CA 1
ATOM 716 C C . ASP A 1 91 ? 0.572 -16.922 -5.5 1 83.88 91 ASP A C 1
ATOM 718 O O . ASP A 1 91 ? 0.739 -16.156 -4.551 1 83.88 91 ASP A O 1
ATOM 722 N N . PHE A 1 92 ? 0.878 -18.141 -5.488 1 78.31 92 PHE A N 1
ATOM 723 C CA . PHE A 1 92 ? 1.289 -18.75 -4.227 1 78.31 92 PHE A CA 1
ATOM 724 C C . PHE A 1 92 ? 2.789 -18.578 -4.008 1 78.31 92 PHE A C 1
ATOM 726 O O . PHE A 1 92 ? 3.25 -18.5 -2.869 1 78.31 92 PHE A O 1
ATOM 733 N N . ILE A 1 93 ? 3.471 -18.484 -5 1 75.06 93 ILE A N 1
ATOM 734 C CA . ILE A 1 93 ? 4.91 -18.281 -4.902 1 75.06 93 ILE A CA 1
ATOM 735 C C . ILE A 1 93 ? 5.203 -16.922 -4.277 1 75.06 93 ILE A C 1
ATOM 737 O O . ILE A 1 93 ? 6.062 -16.812 -3.396 1 75.06 93 ILE A O 1
ATOM 741 N N . CYS A 1 94 ? 4.457 -15.914 -4.719 1 73.94 94 CYS A N 1
ATOM 742 C CA . CYS A 1 94 ? 4.664 -14.562 -4.207 1 73.94 94 CYS A CA 1
ATOM 743 C C . CYS A 1 94 ? 4.316 -14.484 -2.725 1 73.94 94 CYS A C 1
ATOM 745 O O . CYS A 1 94 ? 4.844 -13.633 -2.004 1 73.94 94 CYS A O 1
ATOM 747 N N . CYS A 1 95 ? 3.438 -15.398 -2.305 1 71.5 95 CYS A N 1
ATOM 748 C CA . CYS A 1 95 ? 2.988 -15.367 -0.917 1 71.5 95 CYS A CA 1
ATOM 749 C C . CYS A 1 95 ? 3.666 -16.469 -0.103 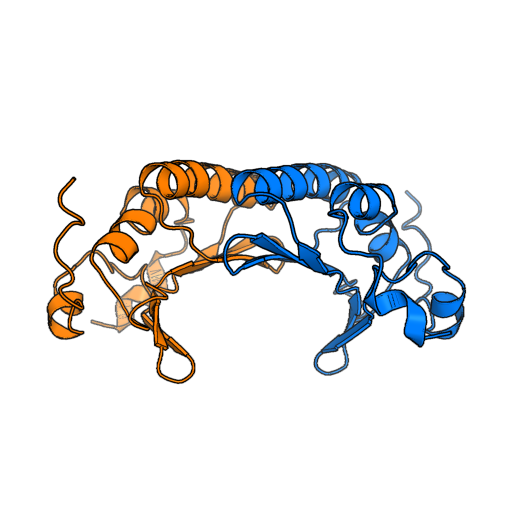1 71.5 95 CYS A C 1
ATOM 751 O O . CYS A 1 95 ? 3.316 -16.688 1.057 1 71.5 95 CYS A O 1
ATOM 753 N N . SER A 1 96 ? 4.391 -17.219 -0.71 1 62.97 96 SER A N 1
ATOM 754 C CA . SER A 1 96 ? 4.98 -18.375 -0.038 1 62.97 96 SER A CA 1
ATOM 755 C C . SER A 1 96 ? 5.734 -17.953 1.22 1 62.97 96 SER A C 1
ATOM 757 O O . SER A 1 96 ? 6.008 -16.766 1.42 1 62.97 96 SER A O 1
ATOM 759 N N . ASP A 1 97 ? 6.031 -19.016 2.186 1 54.91 97 ASP A N 1
ATOM 760 C CA . ASP A 1 97 ? 6.605 -19.062 3.527 1 54.91 97 ASP A CA 1
ATOM 761 C C . ASP A 1 97 ? 7.602 -17.922 3.736 1 54.91 97 ASP A C 1
ATOM 763 O O . ASP A 1 97 ? 7.672 -17.344 4.824 1 54.91 97 ASP A O 1
ATOM 767 N N . GLN A 1 98 ? 8.344 -17.734 2.861 1 51.47 98 GLN A N 1
ATOM 768 C CA . GLN A 1 98 ? 9.367 -16.734 3.146 1 51.47 98 GLN A CA 1
ATOM 769 C C . GLN A 1 98 ? 8.727 -15.383 3.467 1 51.47 98 GLN A C 1
ATOM 771 O O . GLN A 1 98 ? 9.203 -14.664 4.352 1 51.47 98 GLN A O 1
ATOM 776 N N . LEU A 1 99 ? 7.645 -15.094 2.789 1 54.06 99 LEU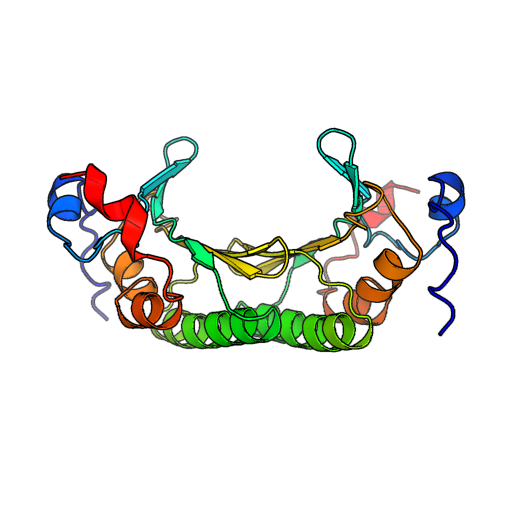 A N 1
ATOM 777 C CA . LEU A 1 99 ? 6.969 -13.844 3.113 1 54.06 99 LEU A CA 1
ATOM 778 C C . LEU A 1 99 ? 6.234 -13.953 4.445 1 54.06 99 LEU A C 1
ATOM 780 O O . LEU A 1 99 ? 6.23 -13.008 5.234 1 54.06 99 LEU A O 1
ATOM 784 N N . ALA A 1 100 ? 5.672 -15.195 4.707 1 49.88 100 ALA A N 1
ATOM 785 C CA . ALA A 1 100 ? 4.891 -15.508 5.898 1 49.88 100 ALA A CA 1
ATOM 786 C C . ALA A 1 100 ? 5.75 -15.414 7.16 1 49.88 100 ALA A C 1
ATOM 788 O O . ALA A 1 100 ? 5.273 -14.984 8.211 1 49.88 100 ALA A O 1
ATOM 789 N N . ARG A 1 101 ? 6.828 -16.047 7.074 1 50.66 101 ARG A N 1
ATOM 790 C CA . ARG A 1 101 ? 7.66 -16.109 8.273 1 50.66 101 ARG A CA 1
ATOM 791 C C . ARG A 1 101 ? 8.109 -14.727 8.711 1 50.66 101 ARG A C 1
ATOM 793 O O . ARG A 1 101 ? 8.289 -14.469 9.906 1 50.66 101 ARG A O 1
ATOM 800 N N . SER A 1 102 ? 8.344 -13.969 7.793 1 48.47 102 SER A N 1
ATOM 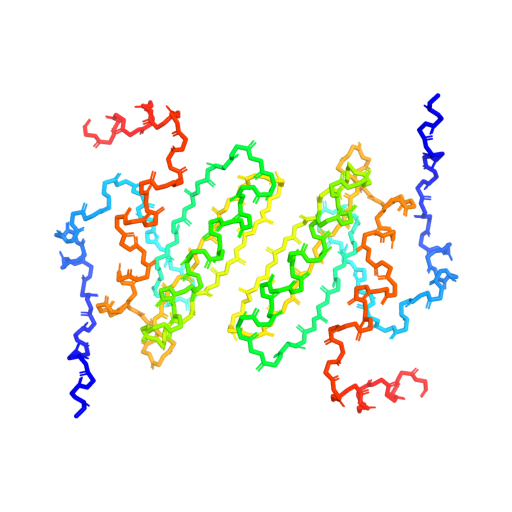801 C CA . SER A 1 102 ? 8.945 -12.703 8.188 1 48.47 102 SER A CA 1
ATOM 802 C C . SER A 1 102 ? 7.898 -11.75 8.766 1 48.47 102 SER A C 1
ATOM 804 O O . SER A 1 102 ? 8.242 -10.789 9.461 1 48.47 102 SER A O 1
ATOM 806 N N . GLY A 1 103 ? 6.699 -11.836 8.438 1 48.81 103 GLY A N 1
ATOM 807 C CA . GLY A 1 103 ? 5.668 -10.922 8.891 1 48.81 103 GLY A CA 1
ATOM 808 C C . GLY A 1 103 ? 5.145 -11.25 10.273 1 48.81 103 GLY A C 1
ATOM 809 O O . GLY A 1 103 ? 4.328 -10.508 10.828 1 48.81 103 GLY A O 1
ATOM 810 N N . ARG A 1 104 ? 5.242 -12.531 10.703 1 46.28 104 ARG A N 1
ATOM 811 C CA . ARG A 1 104 ? 4.562 -12.977 11.914 1 46.28 104 ARG A CA 1
ATOM 812 C C . ARG A 1 104 ? 5.164 -12.32 13.156 1 46.28 104 ARG A C 1
ATOM 814 O O . ARG A 1 104 ? 6.359 -12.461 13.422 1 46.28 104 ARG A O 1
ATOM 821 N N . SER A 1 105 ? 4.652 -11.188 13.391 1 40.69 105 SER A N 1
ATOM 822 C CA . SER A 1 105 ? 4.875 -10.828 14.789 1 40.69 105 SER A CA 1
ATOM 823 C C . SER A 1 105 ? 4.352 -11.906 15.727 1 40.69 105 SER A C 1
ATOM 825 O O . SER A 1 105 ? 3.455 -12.672 15.367 1 40.69 105 SER A O 1
ATOM 827 N N . SER A 1 106 ? 4.844 -12.117 16.984 1 35.31 106 SER A N 1
ATOM 828 C CA . SER A 1 106 ? 4.539 -13.008 18.109 1 35.31 106 SER A CA 1
ATOM 829 C C . SER A 1 106 ? 3.037 -13.055 18.375 1 35.31 106 SER A C 1
ATOM 831 O O . SER A 1 106 ? 2.58 -13.82 19.234 1 35.31 106 SER A O 1
ATOM 833 N N . LYS A 1 107 ? 2.143 -12.297 18.062 1 35.81 107 LYS A N 1
ATOM 834 C CA . LYS A 1 107 ? 0.814 -12.492 18.641 1 35.81 107 LYS A CA 1
ATOM 835 C C . LYS A 1 107 ? 0.069 -13.625 17.953 1 35.81 107 LYS A C 1
ATOM 837 O O . LYS A 1 107 ? -1.164 -13.641 17.922 1 35.81 107 LYS A O 1
ATOM 842 N N . LYS A 1 108 ? 0.495 -14.391 17.172 1 36.41 108 LYS A N 1
ATOM 843 C CA . LYS A 1 108 ? -0.277 -15.453 16.531 1 36.41 108 LYS A CA 1
ATOM 844 C C . LYS A 1 108 ? -0.851 -16.406 17.578 1 36.41 108 LYS A C 1
ATOM 846 O O . LYS A 1 108 ? -1.454 -17.422 17.219 1 36.41 108 LYS A O 1
ATOM 851 N N . GLU A 1 109 ? -0.558 -16.328 18.859 1 34.25 109 GLU A N 1
ATOM 852 C CA . GLU A 1 109 ? -1.031 -17.516 19.562 1 34.25 109 GLU A CA 1
ATOM 853 C C . GLU A 1 109 ? -2.555 -17.562 19.594 1 34.25 109 GLU A C 1
ATOM 855 O O . GLU A 1 109 ? -3.143 -18.656 19.516 1 34.25 109 GLU A O 1
ATOM 860 N N . GLU A 1 110 ? -3.217 -16.469 19.766 1 33.06 110 GLU A N 1
ATOM 861 C CA . GLU A 1 110 ? -4.523 -16.75 20.359 1 33.06 110 GLU A CA 1
ATOM 862 C C . GLU A 1 110 ? -5.562 -17.062 19.281 1 33.06 110 GLU A C 1
ATOM 864 O O . GLU A 1 110 ? -6.555 -17.734 19.547 1 33.06 110 GLU A O 1
ATOM 869 N N . SER A 1 111 ? -5.574 -16.453 18.219 1 31.95 111 SER A N 1
ATOM 870 C CA . SER A 1 111 ? -6.848 -16.625 17.531 1 31.95 111 SER A CA 1
ATOM 871 C C . SER A 1 111 ? -6.848 -17.891 16.688 1 31.95 111 SER A C 1
ATOM 873 O O . SER A 1 111 ? -7.859 -18.219 16.062 1 31.95 111 SER A O 1
ATOM 875 N N . PHE A 1 112 ? -5.758 -18.406 16.531 1 29.02 112 PHE A N 1
ATOM 876 C CA . PHE A 1 112 ? -5.785 -19.625 15.727 1 29.02 112 PHE A CA 1
ATOM 877 C C . PHE A 1 112 ? -6.371 -20.781 16.516 1 29.02 112 PHE A C 1
ATOM 879 O O . PHE A 1 112 ? -6.488 -21.906 16 1 29.02 112 PHE A O 1
ATOM 886 N N . LYS A 1 113 ? -6.516 -20.641 17.875 1 33.16 113 LYS A N 1
ATOM 887 C CA . LYS A 1 113 ? -6.945 -21.844 18.609 1 33.16 113 LYS A CA 1
ATOM 888 C C . LYS A 1 113 ? -8.352 -22.25 18.188 1 33.16 113 LYS A C 1
ATOM 890 O O . LYS A 1 113 ? -8.719 -23.422 18.312 1 33.16 113 LYS A O 1
ATOM 895 N N . SER A 1 114 ? -9.219 -21.25 17.922 1 28.98 114 SER A N 1
ATOM 896 C CA . SER A 1 114 ? -10.562 -21.797 18.062 1 28.98 114 SER A CA 1
ATOM 897 C C . SER A 1 114 ? -11.008 -22.484 16.766 1 28.98 114 SER A C 1
ATOM 899 O O . SER A 1 114 ? -12.148 -22.953 16.672 1 28.98 114 SER A O 1
ATOM 901 N N . ILE A 1 115 ? -10.055 -22.406 15.867 1 26.56 115 ILE A N 1
ATOM 902 C CA . ILE A 1 115 ? -10.758 -23 14.734 1 26.56 115 ILE A CA 1
ATOM 903 C C . ILE A 1 115 ? -10.672 -24.531 14.812 1 26.56 115 ILE A C 1
ATOM 905 O O . ILE A 1 115 ? -11.328 -25.234 14.047 1 26.56 115 ILE A O 1
ATOM 909 N N . PHE A 1 116 ? -9.68 -25 15.523 1 22.8 116 PHE A N 1
ATOM 910 C CA . PHE A 1 116 ? -9.914 -26.422 15.641 1 22.8 116 PHE A CA 1
ATOM 911 C C . PHE A 1 116 ? -10.734 -26.734 16.891 1 22.8 116 PHE A C 1
ATOM 913 O O . PHE A 1 116 ? -10.539 -26.125 17.938 1 22.8 116 PHE A O 1
ATOM 920 N N . MET B 1 1 ? 8.781 21.719 23.109 1 24.5 1 MET B N 1
ATOM 921 C CA . MET B 1 1 ? 8.555 20.781 22 1 24.5 1 MET B CA 1
ATOM 922 C C . MET B 1 1 ? 7.211 21.047 21.344 1 24.5 1 MET B C 1
ATOM 924 O O . MET B 1 1 ? 6.18 20.562 21.797 1 24.5 1 MET B O 1
ATOM 928 N N . ALA B 1 2 ? 6.965 22.25 20.828 1 31.38 2 ALA B N 1
ATOM 929 C CA . ALA B 1 2 ? 5.707 22.891 20.453 1 31.38 2 ALA B CA 1
ATOM 930 C C . ALA B 1 2 ? 4.984 22.109 19.359 1 31.38 2 ALA B C 1
ATOM 932 O O . ALA B 1 2 ? 5.551 21.844 18.297 1 31.38 2 ALA B O 1
ATOM 933 N N . GLY B 1 3 ? 4.25 21.047 19.594 1 35.81 3 GLY B N 1
ATOM 934 C CA . GLY B 1 3 ? 3.346 20.359 18.688 1 35.81 3 GLY B CA 1
ATOM 935 C C . GLY B 1 3 ? 2.703 21.281 17.672 1 35.81 3 GLY B C 1
ATOM 936 O O . GLY B 1 3 ? 2.146 22.328 18.031 1 35.81 3 GLY B O 1
ATOM 937 N N . LYS B 1 4 ? 3.4 21.578 16.531 1 40.78 4 LYS B N 1
ATOM 938 C CA . LYS B 1 4 ? 2.914 22.594 15.602 1 40.78 4 LYS B CA 1
ATOM 939 C C . LYS B 1 4 ? 1.391 22.688 15.633 1 40.78 4 LYS B C 1
ATOM 941 O O . LYS B 1 4 ? 0.708 21.688 15.875 1 40.78 4 LYS B O 1
ATOM 946 N N . ALA B 1 5 ? 0.776 23.781 15.984 1 41.53 5 ALA B N 1
ATOM 947 C CA . ALA B 1 5 ? -0.576 24.312 16.172 1 41.53 5 ALA B CA 1
ATOM 948 C C . ALA B 1 5 ? -1.562 23.609 15.234 1 41.53 5 ALA B C 1
ATOM 950 O O . ALA B 1 5 ? -1.21 23.234 14.117 1 41.53 5 ALA B O 1
ATOM 951 N N . CYS B 1 6 ? -2.652 22.875 15.773 1 44.16 6 CYS B N 1
ATOM 952 C CA . CYS B 1 6 ? -3.869 22.094 15.602 1 44.16 6 CYS B CA 1
ATOM 953 C C . CYS B 1 6 ? -4.66 22.578 14.391 1 44.16 6 CYS B C 1
ATOM 955 O O . CYS B 1 6 ? -5.871 22.375 14.32 1 44.16 6 CYS B O 1
ATOM 957 N N . CYS B 1 7 ? -4.359 23.812 13.82 1 47.94 7 CYS B N 1
ATOM 958 C CA . CYS B 1 7 ? -5.586 24.266 13.172 1 47.94 7 CYS B CA 1
ATOM 959 C C . CYS B 1 7 ? -6.023 23.297 12.086 1 47.94 7 CYS B C 1
ATOM 961 O O . CYS B 1 7 ? -5.191 22.781 11.328 1 47.94 7 CYS B O 1
ATOM 963 N N . MET B 1 8 ? -7.059 22.609 12.43 1 55.31 8 MET B N 1
ATOM 964 C CA . MET B 1 8 ? -7.816 21.922 11.383 1 55.31 8 MET B CA 1
ATOM 965 C C . MET B 1 8 ? -7.852 22.75 10.102 1 55.31 8 MET B C 1
ATOM 967 O O . MET B 1 8 ? -8.141 23.938 10.141 1 55.31 8 MET B O 1
ATOM 971 N N . LEU B 1 9 ? -6.969 22.516 9.234 1 57.25 9 LEU B N 1
ATOM 972 C CA . LEU B 1 9 ? -7.051 23.234 7.965 1 57.25 9 LEU B CA 1
ATOM 973 C C . LEU B 1 9 ? -8.445 23.094 7.355 1 57.25 9 LEU B C 1
ATOM 975 O O . LEU B 1 9 ? -9.008 22 7.332 1 57.25 9 LEU B O 1
ATOM 979 N N . THR B 1 10 ? -9.258 24.203 7.539 1 56.5 10 THR B N 1
ATOM 980 C CA . THR B 1 10 ? -10.555 24.281 6.883 1 56.5 10 THR B CA 1
ATOM 981 C C . THR B 1 10 ? -10.406 24.156 5.367 1 56.5 10 THR B C 1
ATOM 983 O O . THR B 1 10 ? -9.32 24.375 4.828 1 56.5 10 THR B O 1
ATOM 986 N N . PRO B 1 11 ? -11.398 23.531 4.77 1 55.44 11 PRO B N 1
ATOM 987 C CA . PRO B 1 11 ? -11.391 23.422 3.309 1 55.44 11 PRO B CA 1
ATOM 988 C C . PRO B 1 11 ? -10.906 24.703 2.623 1 55.44 11 PRO B C 1
ATOM 990 O O . PRO B 1 11 ? -10.234 24.641 1.591 1 55.44 11 PRO B O 1
ATOM 993 N N . GLU B 1 12 ? -11.359 25.875 3.119 1 55.34 12 GLU B N 1
ATOM 994 C CA . GLU B 1 12 ? -10.961 27.141 2.508 1 55.34 12 GLU B CA 1
ATOM 995 C C . GLU B 1 12 ? -9.453 27.328 2.566 1 55.34 12 GLU B C 1
ATOM 997 O O . GLU B 1 12 ? -8.852 27.859 1.626 1 55.34 12 GLU B O 1
ATOM 1002 N N . LEU B 1 13 ? -9.023 27.078 3.639 1 54.44 13 LEU B N 1
ATOM 1003 C CA . LEU B 1 13 ? -7.578 27.188 3.785 1 54.44 13 LEU B CA 1
ATOM 1004 C C . LEU B 1 13 ? -6.859 26.188 2.891 1 54.44 13 LEU B C 1
ATOM 1006 O O . LEU B 1 13 ? -5.762 26.469 2.398 1 54.44 13 LEU B O 1
ATOM 1010 N N . PHE B 1 14 ? -7.57 25.172 2.621 1 53.78 14 PHE B N 1
ATOM 1011 C CA . PHE B 1 14 ? -7.09 24.125 1.728 1 53.78 14 PHE B CA 1
ATOM 1012 C C . PHE B 1 14 ? -6.918 24.656 0.311 1 53.78 14 PHE B C 1
ATOM 1014 O O . PHE B 1 14 ? -5.949 24.312 -0.371 1 53.78 14 PHE B O 1
ATOM 1021 N N . LEU B 1 15 ? -7.934 25.453 0.02 1 49.88 15 LEU B N 1
ATOM 1022 C CA . LEU B 1 15 ? -7.879 26.016 -1.324 1 49.88 15 LEU B CA 1
ATOM 1023 C C . LEU B 1 15 ? -6.598 26.812 -1.526 1 49.88 15 LEU B C 1
ATOM 1025 O O . LEU B 1 15 ? -6.043 26.844 -2.629 1 49.88 15 LEU B O 1
ATOM 1029 N N . SER B 1 16 ? -6.293 27.406 -0.545 1 46.5 16 SER B N 1
ATOM 1030 C CA . SER B 1 16 ? -5.07 28.172 -0.738 1 46.5 16 SER B CA 1
ATOM 1031 C C . SER B 1 16 ? -3.846 27.266 -0.778 1 46.5 16 SER B C 1
ATOM 1033 O O . SER B 1 16 ? -2.787 27.672 -1.271 1 46.5 16 SER B O 1
ATOM 1035 N N . HIS B 1 17 ? -3.814 26.438 0.075 1 47.97 17 HIS B N 1
ATOM 1036 C CA . HIS B 1 17 ? -2.672 25.531 -0.062 1 47.97 17 HIS B CA 1
ATOM 1037 C C . HIS B 1 17 ? -2.605 24.938 -1.462 1 47.97 17 HIS B C 1
ATOM 1039 O O . HIS B 1 17 ? -3.553 24.281 -1.906 1 47.97 17 HIS B O 1
ATOM 1045 N N . ARG B 1 18 ? -2.352 25.844 -2.402 1 42.75 18 ARG B N 1
ATOM 1046 C CA . ARG B 1 18 ? -2.033 25.734 -3.822 1 42.75 18 ARG B CA 1
ATOM 1047 C C . ARG B 1 18 ? -1.528 24.344 -4.168 1 42.75 18 ARG B C 1
ATOM 1049 O O . ARG B 1 18 ? -1.201 24.062 -5.32 1 42.75 18 ARG B O 1
ATOM 1056 N N . LEU B 1 19 ? -0.929 23.859 -3.199 1 44.12 19 LEU B N 1
ATOM 1057 C CA . LEU B 1 19 ? -0.074 22.797 -3.695 1 44.12 19 LEU B CA 1
ATOM 1058 C C . LEU B 1 19 ? -0.871 21.812 -4.555 1 44.12 19 LEU B C 1
ATOM 1060 O O . LEU B 1 19 ? -0.317 20.844 -5.07 1 44.12 19 LEU B O 1
ATOM 1064 N N . LEU B 1 20 ? -2.223 22 -4.445 1 44.91 20 LEU B N 1
ATOM 1065 C CA . LEU B 1 20 ? -2.861 20.891 -5.137 1 44.91 20 LEU B CA 1
ATOM 1066 C C . LEU B 1 20 ? -2.738 21.047 -6.648 1 44.91 20 LEU B C 1
ATOM 1068 O O . LEU B 1 20 ? -3.504 21.797 -7.266 1 44.91 20 LEU B O 1
ATOM 1072 N N . ASP B 1 21 ? -1.888 21.719 -7.039 1 44 21 ASP B N 1
ATOM 1073 C CA . ASP B 1 21 ? -1.742 21.688 -8.492 1 44 21 ASP B CA 1
ATOM 1074 C C . ASP B 1 21 ? -2.213 20.359 -9.07 1 44 21 ASP B C 1
ATOM 1076 O O . ASP B 1 21 ? -1.549 19.781 -9.93 1 44 21 ASP B O 1
ATOM 1080 N N . GLY B 1 22 ? -3.193 20.078 -8.438 1 50.5 22 GLY B N 1
ATOM 1081 C CA . GLY B 1 22 ? -3.84 18.969 -9.117 1 50.5 22 GLY B CA 1
ATOM 1082 C C . GLY B 1 22 ? -3.455 17.625 -8.555 1 50.5 22 GLY B C 1
ATOM 1083 O O . GLY B 1 22 ? -4.051 16.594 -8.906 1 50.5 22 GLY B O 1
ATOM 1084 N N . ILE B 1 23 ? -2.416 17.688 -7.707 1 55.59 23 ILE B N 1
ATOM 1085 C CA . ILE B 1 23 ? -1.897 16.391 -7.332 1 55.59 23 ILE B CA 1
ATOM 1086 C C . ILE B 1 23 ? -2.617 15.875 -6.086 1 55.59 23 ILE B C 1
ATOM 1088 O O . ILE B 1 23 ? -2.768 14.672 -5.895 1 55.59 23 ILE B O 1
ATOM 1092 N N . TRP B 1 24 ? -3.223 16.875 -5.367 1 61.03 24 TRP B N 1
ATOM 1093 C CA . TRP B 1 24 ? -3.793 16.391 -4.109 1 61.03 24 TRP B CA 1
ATOM 1094 C C . TRP B 1 24 ? -5.305 16.219 -4.227 1 61.03 24 TRP B C 1
ATOM 1096 O O . TRP B 1 24 ? -6 17.125 -4.699 1 61.03 24 TRP B O 1
ATOM 1106 N N . LEU B 1 25 ? -5.68 15.07 -4.07 1 70.81 25 LEU B N 1
ATOM 1107 C CA . LEU B 1 25 ? -7.109 14.773 -4.031 1 70.81 25 LEU B CA 1
ATOM 1108 C C . LEU B 1 25 ? -7.602 14.664 -2.592 1 70.81 25 LEU B C 1
ATOM 1110 O O . LEU B 1 25 ? -6.926 14.086 -1.74 1 70.81 25 LEU B O 1
ATOM 1114 N N . LEU B 1 26 ? -8.578 15.609 -2.326 1 78.69 26 LEU B N 1
ATOM 1115 C CA . LEU B 1 26 ? -9.266 15.469 -1.046 1 78.69 26 LEU B CA 1
ATOM 1116 C C . LEU B 1 26 ? -10.312 14.359 -1.109 1 78.69 26 LEU B C 1
ATOM 1118 O O . LEU B 1 26 ? -11.031 14.242 -2.1 1 78.69 26 LEU B O 1
ATOM 1122 N N . ALA B 1 27 ? -10.227 13.516 -0.129 1 81.19 27 ALA B N 1
ATOM 1123 C CA . ALA B 1 27 ? -11.219 12.453 -0.04 1 81.19 27 ALA B CA 1
ATOM 1124 C C . ALA B 1 27 ? -11.906 12.453 1.323 1 81.19 27 ALA B C 1
ATOM 1126 O O . ALA B 1 27 ? -11.289 12.797 2.334 1 81.19 27 ALA B O 1
ATOM 1127 N N . ASN B 1 28 ? -13.195 12.203 1.269 1 83.5 28 ASN B N 1
ATOM 1128 C CA . ASN B 1 28 ? -13.969 11.969 2.482 1 83.5 28 ASN B CA 1
ATOM 1129 C C . ASN B 1 28 ? -14.32 10.5 2.645 1 83.5 28 ASN B C 1
ATOM 1131 O O . ASN B 1 28 ? -14.961 9.906 1.771 1 83.5 28 ASN B O 1
ATOM 1135 N N . ASP B 1 29 ? -13.859 10.008 3.672 1 84.25 29 ASP B N 1
ATOM 1136 C CA . ASP B 1 29 ? -14.125 8.602 3.986 1 84.25 29 ASP B CA 1
ATOM 1137 C C . ASP B 1 29 ? -14.906 8.477 5.293 1 84.25 29 ASP B C 1
ATOM 1139 O O . ASP B 1 29 ? -14.32 8.555 6.379 1 84.25 29 ASP B O 1
ATOM 1143 N N . ASN B 1 30 ? -16.125 8.266 5.125 1 88.12 30 ASN B N 1
ATOM 1144 C CA . ASN B 1 30 ? -17 8.117 6.285 1 88.12 30 ASN B CA 1
ATOM 1145 C C . ASN B 1 30 ? -16.797 9.25 7.285 1 88.12 30 ASN B C 1
ATOM 1147 O O . ASN B 1 30 ? -16.609 9.008 8.477 1 88.12 30 ASN B O 1
ATOM 1151 N N . GLY B 1 31 ? -16.719 10.461 6.848 1 85.06 31 GLY B N 1
ATOM 1152 C CA . GLY B 1 31 ? -16.641 11.625 7.715 1 85.06 31 GLY B CA 1
ATOM 1153 C C . GLY B 1 31 ? -15.211 12.055 7.996 1 85.06 31 GLY B C 1
ATOM 1154 O O . GLY B 1 31 ? -14.984 13.109 8.594 1 85.06 31 GLY B O 1
ATOM 1155 N N . THR B 1 32 ? -14.258 11.273 7.57 1 87.94 32 THR B N 1
ATOM 1156 C CA . THR B 1 32 ? -12.852 11.594 7.766 1 87.94 32 THR B CA 1
ATOM 1157 C C . THR B 1 32 ? -12.258 12.219 6.504 1 87.94 32 THR B C 1
ATOM 1159 O O . THR B 1 32 ? -12.242 11.594 5.441 1 87.94 32 THR B O 1
ATOM 1162 N N . LEU B 1 33 ? -11.852 13.469 6.715 1 84 33 LEU B N 1
ATOM 1163 C CA . LEU B 1 33 ? -11.203 14.141 5.598 1 84 33 LEU B CA 1
ATOM 1164 C C . LEU B 1 33 ? -9.734 13.75 5.508 1 84 33 LEU B C 1
ATOM 1166 O O . LEU B 1 33 ? -9.016 13.773 6.512 1 84 33 LEU B O 1
ATOM 1170 N N . LYS B 1 34 ? -9.406 13.273 4.258 1 88.75 34 LYS B N 1
ATOM 1171 C CA . LYS B 1 34 ? -8.008 12.891 4.066 1 88.75 34 LYS B CA 1
ATOM 1172 C C . LYS B 1 34 ? -7.473 13.414 2.74 1 88.75 34 LYS B C 1
ATOM 1174 O O . LYS B 1 34 ? -8.25 13.719 1.828 1 88.75 34 LYS B O 1
ATOM 1179 N N . LEU B 1 35 ? -6.148 13.609 2.701 1 85 35 LEU B N 1
ATOM 1180 C CA . LEU B 1 35 ? -5.465 13.758 1.423 1 85 35 LEU B CA 1
ATOM 1181 C C . LEU B 1 35 ? -5.223 12.406 0.768 1 85 35 LEU B C 1
ATOM 1183 O O . LEU B 1 35 ? -4.832 11.445 1.44 1 85 35 LEU B O 1
ATOM 1187 N N . HIS B 1 36 ? -5.562 12.352 -0.527 1 86.94 36 HIS B N 1
ATOM 1188 C CA . HIS B 1 36 ? -5.453 11.086 -1.249 1 86.94 36 HIS B CA 1
ATOM 1189 C C . HIS B 1 36 ? -4.793 11.289 -2.609 1 86.94 36 HIS B C 1
ATOM 1191 O O . HIS B 1 36 ? -5.41 11.031 -3.646 1 86.94 36 HIS B O 1
ATOM 1197 N N . PRO B 1 37 ? -3.512 11.633 -2.619 1 83.19 37 PRO B N 1
ATOM 1198 C CA . PRO B 1 37 ? -2.84 11.695 -3.92 1 83.19 37 PRO B CA 1
ATOM 1199 C C . PRO B 1 37 ? -2.584 10.32 -4.52 1 83.19 37 PRO B C 1
ATOM 1201 O O . PRO B 1 37 ? -2.414 9.344 -3.781 1 83.19 37 PRO B O 1
ATOM 1204 N N . SER B 1 38 ? -2.662 10.312 -5.836 1 85.69 38 SER B N 1
ATOM 1205 C CA . SER B 1 38 ? -2.355 9.102 -6.586 1 85.69 38 SER B CA 1
ATOM 1206 C C . SER B 1 38 ? -1.594 9.422 -7.867 1 85.69 38 SER B C 1
ATOM 1208 O O . SER B 1 38 ? -1.839 10.453 -8.5 1 85.69 38 SER B O 1
ATOM 1210 N N . TRP B 1 39 ? -0.636 8.609 -8.258 1 83.81 39 TRP B N 1
ATOM 1211 C CA . TRP B 1 39 ? 0.09 8.789 -9.508 1 83.81 39 TRP B CA 1
ATOM 1212 C C . TRP B 1 39 ? 0.594 7.457 -10.047 1 83.81 39 TRP B C 1
ATOM 1214 O O . TRP B 1 39 ? 0.603 6.453 -9.328 1 83.81 39 TRP B O 1
ATOM 1224 N N . LEU B 1 40 ? 0.917 7.48 -11.344 1 88.5 40 LEU B N 1
ATOM 1225 C CA . LEU B 1 40 ? 1.545 6.332 -11.992 1 88.5 40 LEU B CA 1
ATOM 1226 C C . LEU B 1 40 ? 3.064 6.422 -11.906 1 88.5 40 LEU B C 1
ATOM 1228 O O . LEU B 1 40 ? 3.637 7.508 -12.039 1 88.5 40 LEU B O 1
ATOM 1232 N N . VAL B 1 41 ? 3.623 5.266 -11.633 1 91.38 41 VAL B N 1
ATOM 1233 C CA . VAL B 1 41 ? 5.078 5.168 -11.648 1 91.38 41 VAL B CA 1
ATOM 1234 C C . VAL B 1 41 ? 5.527 4.309 -12.828 1 91.38 41 VAL B C 1
ATOM 1236 O O . VAL B 1 41 ? 4.723 3.58 -13.414 1 91.38 41 VAL B O 1
ATOM 1239 N N . LYS B 1 42 ? 6.781 4.387 -13.156 1 93.31 42 LYS B N 1
ATOM 1240 C CA . LYS B 1 42 ? 7.312 3.748 -14.359 1 93.31 42 LYS B CA 1
ATOM 1241 C C . LYS B 1 42 ? 7.434 2.238 -14.172 1 93.31 42 LYS B C 1
ATOM 1243 O O . LYS B 1 42 ? 7.41 1.482 -15.148 1 93.31 42 LYS B O 1
ATOM 1248 N N . SER B 1 43 ? 7.664 1.821 -12.961 1 95.56 43 SER B N 1
ATOM 1249 C CA . SER B 1 43 ? 7.809 0.397 -12.68 1 95.56 43 SER B CA 1
ATOM 1250 C C . SER B 1 43 ? 7.438 0.079 -11.234 1 95.56 43 SER B C 1
ATOM 1252 O O . SER B 1 43 ? 7.367 0.978 -10.391 1 95.56 43 SER B O 1
ATOM 1254 N N . PHE B 1 44 ? 7.195 -1.171 -11.016 1 96.38 44 PHE B N 1
ATOM 1255 C CA . PHE B 1 44 ? 6.883 -1.664 -9.68 1 96.38 44 PHE B CA 1
ATOM 1256 C C . PHE B 1 44 ? 7.973 -1.278 -8.688 1 96.38 44 PHE B C 1
ATOM 1258 O O . PHE B 1 44 ? 7.684 -0.751 -7.609 1 96.38 44 PHE B O 1
ATOM 1265 N N . THR B 1 45 ? 9.242 -1.434 -9.078 1 96 45 THR B N 1
ATOM 1266 C CA . THR B 1 45 ? 10.375 -1.161 -8.203 1 96 45 THR B CA 1
ATOM 1267 C C . THR B 1 45 ? 10.539 0.339 -7.977 1 96 45 THR B C 1
ATOM 1269 O O . THR B 1 45 ? 10.961 0.769 -6.898 1 96 45 THR B O 1
ATOM 1272 N N . LYS B 1 46 ? 10.219 1.111 -8.945 1 93.81 46 LYS B N 1
ATOM 1273 C CA . LYS B 1 46 ? 10.281 2.559 -8.758 1 93.81 46 LYS B CA 1
ATOM 1274 C C . LYS B 1 46 ? 9.211 3.029 -7.777 1 93.81 46 LYS B C 1
ATOM 1276 O O . LYS B 1 46 ? 9.43 3.984 -7.031 1 93.81 46 LYS B O 1
ATOM 1281 N N . GLY B 1 47 ? 8.086 2.363 -7.809 1 94.19 47 GLY B N 1
ATOM 1282 C CA . GLY B 1 47 ? 7.059 2.672 -6.824 1 94.19 47 GLY B CA 1
ATOM 1283 C C . GLY B 1 47 ? 7.52 2.453 -5.398 1 94.19 47 GLY B C 1
ATOM 1284 O O . GLY B 1 47 ? 7.336 3.32 -4.539 1 94.19 47 GLY B O 1
ATOM 1285 N N . LEU B 1 48 ? 8.203 1.33 -5.176 1 95.38 48 LEU B N 1
ATOM 1286 C CA . LEU B 1 48 ? 8.703 1.053 -3.834 1 95.38 48 LEU B CA 1
ATOM 1287 C C . LEU B 1 48 ? 9.812 2.031 -3.453 1 95.38 48 LEU B C 1
ATOM 1289 O O . LEU B 1 48 ? 9.938 2.41 -2.287 1 95.38 48 LEU B O 1
ATOM 1293 N N . GLY B 1 49 ? 10.57 2.363 -4.441 1 93.12 49 GLY B N 1
ATOM 1294 C CA . GLY B 1 49 ? 11.562 3.393 -4.188 1 93.12 49 GLY B CA 1
ATOM 1295 C C . GLY B 1 49 ? 10.961 4.699 -3.709 1 93.12 49 GLY B C 1
ATOM 1296 O O . GLY B 1 49 ? 11.477 5.324 -2.779 1 93.12 49 GLY B O 1
ATOM 1297 N N . PHE B 1 50 ? 9.922 5.098 -4.336 1 90.56 50 PHE B N 1
ATOM 1298 C CA . PHE B 1 50 ? 9.227 6.309 -3.926 1 90.56 50 PHE B CA 1
ATOM 1299 C C . PHE B 1 50 ? 8.68 6.172 -2.508 1 90.56 50 PHE B C 1
ATOM 1301 O O . PHE B 1 50 ? 8.828 7.078 -1.687 1 90.56 50 PHE B O 1
ATOM 1308 N N . PHE B 1 51 ? 8.07 5.043 -2.221 1 94.19 51 PHE B N 1
ATOM 1309 C CA . PHE B 1 51 ? 7.555 4.812 -0.878 1 94.19 51 PHE B CA 1
ATOM 1310 C C . PHE B 1 51 ? 8.672 4.898 0.156 1 94.19 51 PHE B C 1
ATOM 1312 O O . PHE B 1 51 ? 8.461 5.398 1.264 1 94.19 51 PHE B O 1
ATOM 1319 N N . ASN B 1 52 ? 9.836 4.426 -0.198 1 93.62 52 ASN B N 1
ATOM 1320 C CA . ASN B 1 52 ? 10.961 4.516 0.726 1 93.62 52 ASN B CA 1
ATOM 1321 C C . ASN B 1 52 ? 11.344 5.965 1.007 1 93.62 52 ASN B C 1
ATOM 1323 O O . ASN B 1 52 ? 11.703 6.309 2.133 1 93.62 52 ASN B O 1
ATOM 1327 N N . ARG B 1 53 ? 11.266 6.797 0.015 1 90.62 53 ARG B N 1
ATOM 1328 C CA . ARG B 1 53 ? 11.531 8.219 0.212 1 90.62 53 ARG B CA 1
ATOM 1329 C C . ARG B 1 53 ? 10.461 8.867 1.083 1 90.62 53 ARG B C 1
ATOM 1331 O O . ARG B 1 53 ? 10.773 9.641 1.988 1 90.62 53 ARG B O 1
ATOM 1338 N N . VAL B 1 54 ? 9.25 8.523 0.793 1 90.31 54 VAL B N 1
ATOM 1339 C CA . VAL B 1 54 ? 8.148 9.031 1.603 1 90.31 54 VAL B CA 1
ATOM 1340 C C . VAL B 1 54 ? 8.328 8.602 3.057 1 90.31 54 VAL B C 1
ATOM 1342 O O . VAL B 1 54 ? 8.086 9.383 3.979 1 90.31 54 VAL B O 1
ATOM 1345 N N . ALA B 1 55 ? 8.789 7.395 3.256 1 93 55 ALA B N 1
ATOM 1346 C CA . ALA B 1 55 ? 8.953 6.836 4.594 1 93 55 ALA B CA 1
ATOM 1347 C C . ALA B 1 55 ? 9.992 7.621 5.395 1 93 55 ALA B C 1
ATOM 1349 O O . ALA B 1 55 ? 9.836 7.805 6.605 1 93 55 ALA B O 1
ATOM 1350 N N . LYS B 1 56 ? 10.992 8.039 4.75 1 91.88 56 LYS B N 1
ATOM 1351 C CA . LYS B 1 56 ? 12.008 8.836 5.434 1 91.88 56 LYS B CA 1
ATOM 1352 C C . LYS B 1 56 ? 11.414 10.125 5.992 1 91.88 56 LYS B C 1
ATOM 1354 O O . LYS B 1 56 ? 11.656 10.477 7.148 1 91.88 56 LYS B O 1
ATOM 1359 N N . ILE B 1 57 ? 10.633 10.789 5.215 1 87.56 57 ILE B N 1
ATOM 1360 C CA . ILE B 1 57 ? 9.984 12.023 5.633 1 87.56 57 ILE B CA 1
ATOM 1361 C C . ILE B 1 57 ? 8.977 11.727 6.746 1 87.56 57 ILE B C 1
ATOM 1363 O O . ILE B 1 57 ? 8.922 12.445 7.75 1 87.56 57 ILE B O 1
ATOM 1367 N N . ALA B 1 58 ? 8.227 10.672 6.566 1 92.12 58 ALA B N 1
ATOM 1368 C CA . ALA B 1 58 ?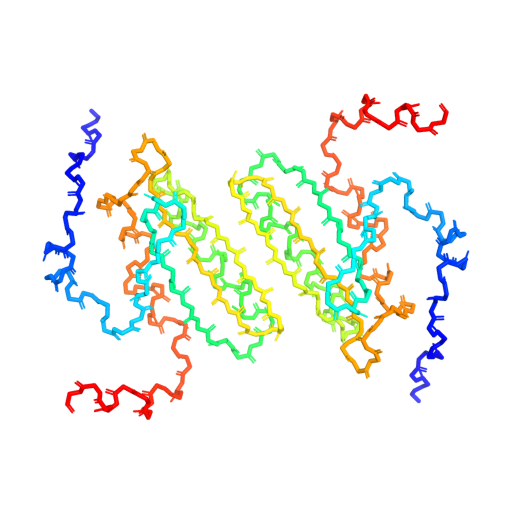 7.207 10.266 7.531 1 92.12 58 ALA B CA 1
ATOM 1369 C C . ALA B 1 58 ? 7.824 9.992 8.898 1 92.12 58 ALA B C 1
ATOM 1371 O O . ALA B 1 58 ? 7.285 10.406 9.922 1 92.12 58 ALA B O 1
ATOM 1372 N N . GLU B 1 59 ? 8.969 9.312 8.867 1 93.25 59 GLU B N 1
ATOM 1373 C CA . GLU B 1 59 ? 9.664 9.016 10.109 1 93.25 59 GLU B CA 1
ATOM 1374 C C . GLU B 1 59 ? 10.156 10.289 10.789 1 93.25 59 GLU B C 1
ATOM 1376 O O . GLU B 1 59 ? 10.031 10.438 12.008 1 93.25 59 GLU B O 1
ATOM 1381 N N . TRP B 1 60 ? 10.688 11.148 10.008 1 90.44 60 TRP B N 1
ATOM 1382 C CA . TRP B 1 60 ? 11.203 12.406 10.539 1 90.44 60 TRP B CA 1
ATOM 1383 C C . TRP B 1 60 ? 10.086 13.234 11.156 1 90.44 60 TRP B C 1
ATOM 1385 O O . TRP B 1 60 ? 10.266 13.828 12.227 1 90.44 60 TRP B O 1
ATOM 1395 N N . GLU B 1 61 ? 8.922 13.289 10.539 1 86.88 61 GLU B N 1
ATOM 1396 C CA . GLU B 1 61 ? 7.797 14.102 10.977 1 86.88 61 GLU B CA 1
ATOM 1397 C C . GLU B 1 61 ? 6.984 13.383 12.055 1 86.88 61 GLU B C 1
ATOM 1399 O O . GLU B 1 61 ? 6.156 14 12.727 1 86.88 61 GLU B O 1
ATOM 1404 N N . GLY B 1 62 ? 7.188 12.102 12.172 1 91.31 62 GLY B N 1
ATOM 1405 C CA . GLY B 1 62 ? 6.375 11.312 13.086 1 91.31 62 GLY B CA 1
ATOM 1406 C C . GLY B 1 62 ? 4.922 11.211 12.656 1 91.31 62 GLY B C 1
ATOM 1407 O O . GLY B 1 62 ? 4.02 11.203 13.492 1 91.31 62 GLY B O 1
ATOM 1408 N N . HIS B 1 63 ? 4.645 11.273 11.414 1 93 63 HIS B N 1
ATOM 1409 C CA . HIS B 1 63 ? 3.334 11.211 10.781 1 93 63 HIS B CA 1
ATOM 1410 C C . HIS B 1 63 ? 3.344 10.258 9.594 1 93 63 HIS B C 1
ATOM 1412 O O . HIS B 1 63 ? 3.928 10.57 8.547 1 93 63 HIS B O 1
ATOM 1418 N N . HIS B 1 64 ? 2.666 9.086 9.797 1 94.56 64 HIS B N 1
ATOM 1419 C CA . HIS B 1 64 ? 2.805 8 8.836 1 94.56 64 HIS B CA 1
ATOM 1420 C C . HIS B 1 64 ? 1.548 7.859 7.984 1 94.56 64 HIS B C 1
ATOM 1422 O O . HIS B 1 64 ? 0.468 7.574 8.508 1 94.56 64 HIS B O 1
ATOM 1428 N N . PRO B 1 65 ? 1.692 8.031 6.688 1 94.62 65 PRO B N 1
ATOM 1429 C CA . PRO B 1 65 ? 0.568 7.84 5.77 1 94.62 65 PRO B CA 1
ATOM 1430 C C . PRO B 1 65 ? 0.272 6.367 5.492 1 94.62 65 PRO B C 1
ATOM 1432 O O . PRO B 1 65 ? 1.058 5.496 5.867 1 94.62 65 PRO B O 1
ATOM 1435 N N . ASP B 1 66 ? -0.885 6.117 4.91 1 95.69 66 ASP B N 1
ATOM 1436 C CA . ASP B 1 66 ? -1.124 4.832 4.254 1 95.69 66 ASP B CA 1
ATOM 1437 C C . ASP B 1 66 ? -0.508 4.805 2.857 1 95.69 66 ASP B C 1
ATOM 1439 O O . ASP B 1 66 ? -0.597 5.785 2.115 1 95.69 66 ASP B O 1
ATOM 1443 N N . LEU B 1 67 ? 0.147 3.721 2.498 1 96.19 67 LEU B N 1
ATOM 1444 C CA . LEU B 1 67 ? 0.831 3.561 1.219 1 96.19 67 LEU B CA 1
ATOM 1445 C C . LEU B 1 67 ? 0.265 2.375 0.445 1 96.19 67 LEU B C 1
ATOM 1447 O O . LEU B 1 67 ? 0.203 1.26 0.967 1 96.19 67 LEU B O 1
ATOM 1451 N N . LEU B 1 68 ? -0.163 2.652 -0.741 1 97.31 68 LEU B N 1
ATOM 1452 C CA . LEU B 1 68 ? -0.731 1.606 -1.585 1 97.31 68 LEU B CA 1
ATOM 1453 C C . LEU B 1 68 ? -0.059 1.587 -2.953 1 97.31 68 LEU B C 1
ATOM 1455 O O . LEU B 1 68 ? 0.033 2.621 -3.619 1 97.31 68 LEU B O 1
ATOM 1459 N N . LEU B 1 69 ? 0.536 0.486 -3.316 1 97.31 69 LEU B N 1
ATOM 1460 C CA . LEU B 1 69 ? 0.988 0.204 -4.676 1 97.31 69 LEU B CA 1
ATOM 1461 C C . LEU B 1 69 ? 0.142 -0.893 -5.312 1 97.31 69 LEU B C 1
ATOM 1463 O O . LEU B 1 69 ? 0.225 -2.057 -4.914 1 97.31 69 LEU B O 1
ATOM 1467 N N . VAL B 1 70 ? -0.725 -0.474 -6.301 1 96.56 70 VAL B N 1
ATOM 1468 C CA . VAL B 1 70 ? -1.734 -1.396 -6.812 1 96.56 70 VAL B CA 1
ATOM 1469 C C . VAL B 1 70 ? -1.69 -1.419 -8.336 1 96.56 70 VAL B C 1
ATOM 1471 O O . VAL B 1 70 ? -1.323 -0.425 -8.969 1 96.56 70 VAL B O 1
ATOM 1474 N N . GLY B 1 71 ? -2.018 -2.58 -8.898 1 94.56 71 GLY B N 1
ATOM 1475 C CA . GLY B 1 71 ? -2.055 -2.689 -10.352 1 94.56 71 GLY B CA 1
ATOM 1476 C C . GLY B 1 71 ? -0.695 -2.51 -11 1 94.56 71 GLY B C 1
ATOM 1477 O O . GLY B 1 71 ? -0.585 -1.893 -12.062 1 94.56 71 GLY B O 1
ATOM 1478 N N . TRP B 1 72 ? 0.248 -2.857 -10.266 1 94.19 72 TRP B N 1
ATOM 1479 C CA . TRP B 1 72 ? 1.631 -2.877 -10.734 1 94.19 72 TRP B CA 1
ATOM 1480 C C . TRP B 1 72 ? 2.271 -1.5 -10.594 1 94.19 72 TRP B C 1
ATOM 1482 O O . TRP B 1 72 ? 3.352 -1.367 -10.016 1 94.19 72 TRP B O 1
ATOM 1492 N N . ASN B 1 73 ? 1.535 -0.414 -11.047 1 95.69 73 ASN B N 1
ATOM 1493 C CA . ASN B 1 73 ? 2.271 0.844 -11.117 1 95.69 73 ASN B CA 1
ATOM 1494 C C . ASN B 1 73 ? 1.444 2.01 -10.586 1 95.69 73 ASN B C 1
ATOM 1496 O O . ASN B 1 73 ? 1.807 3.172 -10.773 1 95.69 73 ASN B O 1
ATOM 1500 N N . ASN B 1 74 ? 0.306 1.749 -10 1 94.31 74 ASN B N 1
ATOM 1501 C CA . ASN B 1 74 ? -0.5 2.814 -9.414 1 94.31 74 ASN B CA 1
ATOM 1502 C C . ASN B 1 74 ? -0.162 3.027 -7.941 1 94.31 74 ASN B C 1
ATOM 1504 O O . ASN B 1 74 ? -0.377 2.139 -7.113 1 94.31 74 ASN B O 1
ATOM 1508 N N . GLU B 1 75 ? 0.316 4.211 -7.562 1 92.19 75 GLU B N 1
ATOM 1509 C CA . GLU B 1 75 ? 0.626 4.555 -6.18 1 92.19 75 GLU B CA 1
ATOM 1510 C C . GLU B 1 75 ? -0.439 5.473 -5.586 1 92.19 75 GLU B C 1
ATOM 1512 O O . GLU B 1 75 ? -0.921 6.387 -6.258 1 92.19 75 GLU B O 1
ATOM 1517 N N . LYS B 1 76 ? -0.754 5.137 -4.395 1 91.75 76 LYS B N 1
ATOM 1518 C CA . LYS B 1 76 ? -1.692 5.957 -3.633 1 91.75 76 LYS B CA 1
ATOM 1519 C C . LYS B 1 76 ? -1.175 6.219 -2.223 1 91.75 76 LYS B C 1
ATOM 1521 O O . LYS B 1 76 ? -0.604 5.324 -1.59 1 91.75 76 LYS B O 1
ATOM 1526 N N . ILE B 1 77 ? -1.421 7.387 -1.781 1 91.5 77 ILE B N 1
ATOM 1527 C CA . ILE B 1 77 ? -1.094 7.762 -0.41 1 91.5 77 ILE B CA 1
ATOM 1528 C C . ILE B 1 77 ? -2.322 8.367 0.267 1 91.5 77 ILE B C 1
ATOM 1530 O O . ILE B 1 77 ? -3.008 9.211 -0.315 1 91.5 77 ILE B O 1
ATOM 1534 N N . ASP B 1 78 ? -2.666 7.863 1.384 1 92.5 78 ASP B N 1
ATOM 1535 C CA . ASP B 1 78 ? -3.697 8.461 2.227 1 92.5 78 ASP B CA 1
ATOM 1536 C C . ASP B 1 78 ? -3.092 9.07 3.49 1 92.5 78 ASP B C 1
ATOM 1538 O O . ASP B 1 78 ? -2.348 8.398 4.211 1 92.5 78 ASP B O 1
ATOM 1542 N N . VAL B 1 79 ? -3.41 10.305 3.691 1 90.38 79 VAL B N 1
ATOM 1543 C CA . VAL B 1 79 ? -2.852 10.914 4.891 1 90.38 79 VAL B CA 1
ATOM 1544 C C . VAL B 1 79 ? -3.902 11.805 5.555 1 90.38 79 VAL B C 1
ATOM 1546 O O . VAL B 1 79 ? -4.637 12.523 4.871 1 90.38 79 VAL B O 1
ATOM 1549 N N . TRP B 1 80 ? -4.012 11.641 6.781 1 89.31 80 TRP B N 1
ATOM 1550 C CA . TRP B 1 80 ? -4.855 12.445 7.66 1 89.31 80 TRP B CA 1
ATOM 1551 C C . TRP B 1 80 ? -4.395 12.328 9.109 1 89.31 80 TRP B C 1
ATOM 1553 O O . TRP B 1 80 ? -3.578 11.469 9.445 1 89.31 80 TRP B O 1
ATOM 1563 N N . THR B 1 81 ? -4.824 13.234 9.859 1 89.94 81 THR B N 1
ATOM 1564 C CA . THR B 1 81 ? -4.539 13.141 11.289 1 89.94 81 THR B CA 1
ATOM 1565 C C . THR B 1 81 ? -5.633 12.359 12.008 1 89.94 81 THR B C 1
ATOM 1567 O O . THR B 1 81 ? -6.758 12.844 12.148 1 89.94 81 THR B O 1
ATOM 1570 N N . HIS B 1 82 ? -5.219 11.172 12.531 1 87.5 82 HIS B N 1
ATOM 1571 C CA . HIS B 1 82 ? -6.172 10.242 13.133 1 87.5 82 HIS B CA 1
ATOM 1572 C C . HIS B 1 82 ? -6.84 10.859 14.359 1 87.5 82 HIS B C 1
ATOM 1574 O O . HIS B 1 82 ? -8.039 10.672 14.57 1 87.5 82 HIS B O 1
ATOM 1580 N N . ALA B 1 83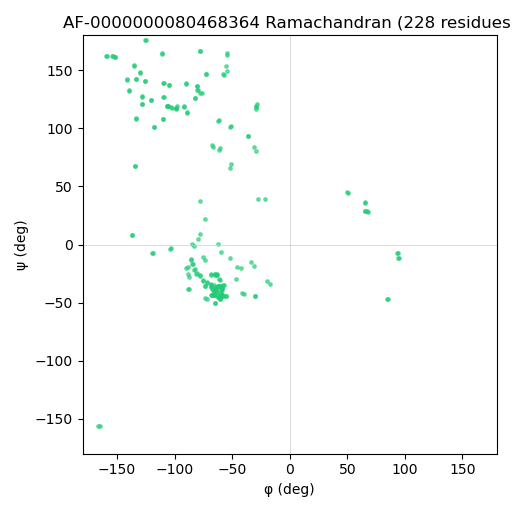 ? -6.148 11.625 15.133 1 86.12 83 ALA B N 1
ATOM 1581 C CA . ALA B 1 83 ? -6.613 12.148 16.422 1 86.12 83 ALA B CA 1
ATOM 1582 C C . ALA B 1 83 ? -7.805 13.078 16.234 1 86.12 83 ALA B C 1
ATOM 1584 O O . ALA B 1 83 ? -8.688 13.156 17.094 1 86.12 83 ALA B O 1
ATOM 1585 N N . ILE B 1 84 ? -7.934 13.727 15.055 1 86 84 ILE B N 1
ATOM 1586 C CA . ILE B 1 84 ? -8.984 14.719 14.891 1 86 84 ILE B CA 1
ATOM 1587 C C . ILE B 1 84 ? -9.938 14.289 13.773 1 86 84 ILE B C 1
ATOM 1589 O O . ILE B 1 84 ? -10.945 14.953 13.523 1 86 84 ILE B O 1
ATOM 1593 N N . GLY B 1 85 ? -9.539 13.219 13.102 1 85.88 85 GLY B N 1
ATOM 1594 C CA . GLY B 1 85 ? -10.359 12.773 11.992 1 85.88 85 GLY B CA 1
ATOM 1595 C C . GLY B 1 85 ? -10.406 13.766 10.844 1 85.88 85 GLY B C 1
ATOM 1596 O O . GLY B 1 85 ? -11.461 13.984 10.242 1 85.88 85 GLY B O 1
ATOM 1597 N N . GLY B 1 86 ? -9.266 14.422 10.633 1 87.12 86 GLY B N 1
ATOM 1598 C CA . GLY B 1 86 ? -9.18 15.461 9.617 1 87.12 86 GLY B CA 1
ATOM 1599 C C . GLY B 1 86 ? -7.754 15.836 9.266 1 87.12 86 GLY B C 1
ATOM 1600 O O . GLY B 1 86 ? -6.848 15.008 9.352 1 87.12 86 GLY B O 1
ATOM 1601 N N . LEU B 1 87 ? -7.691 17.062 8.766 1 86.12 87 LEU B N 1
ATOM 1602 C CA . LEU B 1 87 ? -6.398 17.453 8.219 1 86.12 87 LEU B CA 1
ATOM 1603 C C . LEU B 1 87 ? -5.73 18.5 9.094 1 86.12 87 LEU B C 1
ATOM 1605 O O . LEU B 1 87 ? -6.398 19.391 9.617 1 86.12 87 LEU B O 1
ATOM 1609 N N . THR B 1 88 ? -4.449 18.344 9.273 1 84.62 88 THR B N 1
ATOM 1610 C CA . THR B 1 88 ? -3.576 19.344 9.891 1 84.62 88 THR B CA 1
ATOM 1611 C C . THR B 1 88 ? -2.404 19.672 8.977 1 84.62 88 THR B C 1
ATOM 1613 O O . THR B 1 88 ? -2.271 19.094 7.895 1 84.62 88 THR B O 1
ATOM 1616 N N . GLU B 1 89 ? -1.608 20.594 9.383 1 80.12 89 GLU B N 1
ATOM 1617 C CA . GLU B 1 89 ? -0.456 21 8.586 1 80.12 89 GLU B CA 1
ATOM 1618 C C . GLU B 1 89 ? 0.471 19.828 8.305 1 80.12 89 GLU B C 1
ATOM 1620 O O . GLU B 1 89 ? 1.069 19.75 7.23 1 80.12 89 GLU B O 1
ATOM 1625 N N . ASN B 1 90 ? 0.601 18.875 9.281 1 82.19 90 ASN B N 1
ATOM 1626 C CA . ASN B 1 90 ? 1.48 17.734 9.133 1 82.19 90 ASN B CA 1
ATOM 1627 C C . ASN B 1 90 ? 1.073 16.859 7.941 1 82.19 90 ASN B C 1
ATOM 1629 O O . ASN B 1 90 ? 1.923 16.25 7.297 1 82.19 90 ASN B O 1
ATOM 1633 N N . ASP B 1 91 ? -0.136 16.828 7.609 1 83.81 91 ASP B N 1
ATOM 1634 C CA . ASP B 1 91 ? -0.635 16.031 6.5 1 83.81 91 ASP B CA 1
ATOM 1635 C C . ASP B 1 91 ? -0.147 16.578 5.16 1 83.81 91 ASP B C 1
ATOM 1637 O O . ASP B 1 91 ? 0.071 15.812 4.215 1 83.81 91 ASP B O 1
ATOM 1641 N N . PHE B 1 92 ? 0.126 17.812 5.172 1 78.06 92 PHE B N 1
ATOM 1642 C CA . PHE B 1 92 ? 0.568 18.422 3.928 1 78.06 92 PHE B CA 1
ATOM 1643 C C . PHE B 1 92 ? 2.08 18.312 3.773 1 78.06 92 PHE B C 1
ATOM 1645 O O . PHE B 1 92 ? 2.59 18.25 2.652 1 78.06 92 PHE B O 1
ATOM 1652 N N . ILE B 1 93 ? 2.732 18.219 4.789 1 74.81 93 ILE B N 1
ATOM 1653 C CA . ILE B 1 93 ? 4.184 18.078 4.75 1 74.81 93 ILE B CA 1
ATOM 1654 C C . ILE B 1 93 ? 4.543 16.719 4.133 1 74.81 93 ILE B C 1
ATOM 1656 O O . ILE B 1 93 ? 5.438 16.641 3.287 1 74.81 93 ILE B O 1
ATOM 1660 N N . CYS B 1 94 ? 3.818 15.68 4.547 1 73.38 94 CYS B N 1
ATOM 1661 C CA . CYS B 1 94 ? 4.086 14.336 4.043 1 73.38 94 CYS B CA 1
ATOM 1662 C C . CYS B 1 94 ? 3.799 14.25 2.547 1 73.38 94 CYS B C 1
ATOM 1664 O O . CYS B 1 94 ? 4.371 13.414 1.848 1 73.38 94 CYS B O 1
ATOM 1666 N N . CYS B 1 95 ? 2.9 15.133 2.102 1 71 95 CYS B N 1
ATOM 1667 C CA . CYS B 1 95 ? 2.504 15.094 0.699 1 71 95 CYS B CA 1
ATOM 1668 C C . CYS B 1 95 ? 3.176 16.219 -0.088 1 71 95 CYS B C 1
ATOM 1670 O O . CYS B 1 95 ? 2.854 16.438 -1.257 1 71 95 CYS B O 1
ATOM 1672 N N . SER B 1 96 ? 3.859 16.984 0.553 1 62.06 96 SER B N 1
ATOM 1673 C CA . SER B 1 96 ? 4.438 18.156 -0.1 1 62.06 96 SER B CA 1
ATOM 1674 C C . SER B 1 96 ? 5.254 17.766 -1.325 1 62.06 96 SER B C 1
ATOM 1676 O O . SER B 1 96 ? 5.555 16.578 -1.521 1 62.06 96 SER B O 1
ATOM 1678 N N . ASP B 1 97 ? 5.602 18.844 -2.258 1 54.59 97 ASP B N 1
ATOM 1679 C CA . ASP B 1 97 ? 6.242 18.906 -3.568 1 54.59 97 ASP B CA 1
ATOM 1680 C C . ASP B 1 97 ? 7.246 17.766 -3.746 1 54.59 97 ASP B C 1
ATOM 1682 O O . ASP B 1 97 ? 7.363 17.203 -4.836 1 54.59 97 ASP B O 1
ATOM 1686 N N . GLN B 1 98 ? 7.945 17.578 -2.82 1 51.34 98 GLN B N 1
ATOM 1687 C CA . GLN B 1 98 ? 8.984 16.594 -3.072 1 51.34 98 GLN B CA 1
ATOM 1688 C C . GLN B 1 98 ? 8.383 15.234 -3.432 1 51.34 98 GLN B C 1
ATOM 1690 O O . GLN B 1 98 ? 8.898 14.523 -4.297 1 51.34 98 GLN B O 1
ATOM 1695 N N . LEU B 1 99 ? 7.273 14.93 -2.809 1 54.03 99 LEU B N 1
ATOM 1696 C CA . LEU B 1 99 ? 6.613 13.68 -3.18 1 54.03 99 LEU B CA 1
ATOM 1697 C C . LEU B 1 99 ? 5.934 13.805 -4.539 1 54.03 99 LEU B C 1
ATOM 1699 O O . LEU B 1 99 ? 5.965 12.867 -5.34 1 54.03 99 LEU B O 1
ATOM 1703 N N . ALA B 1 100 ? 5.379 15.031 -4.805 1 49.72 100 ALA B N 1
ATOM 1704 C CA . ALA B 1 100 ? 4.637 15.359 -6.02 1 49.72 100 ALA B CA 1
ATOM 1705 C C . ALA B 1 100 ? 5.539 15.289 -7.25 1 49.72 100 ALA B C 1
ATOM 1707 O O . ALA B 1 100 ? 5.102 14.867 -8.32 1 49.72 100 ALA B O 1
ATOM 1708 N N . ARG B 1 101 ? 6.605 15.922 -7.113 1 50.25 101 ARG B N 1
ATOM 1709 C CA . ARG B 1 101 ? 7.48 16.016 -8.281 1 50.25 101 ARG B CA 1
ATOM 1710 C C . ARG B 1 101 ? 7.957 14.641 -8.727 1 50.25 101 ARG B C 1
ATOM 1712 O O . ARG B 1 101 ? 8.18 14.406 -9.914 1 50.25 101 ARG B O 1
ATOM 1719 N N . SER B 1 102 ? 8.156 13.867 -7.805 1 48.5 102 SER B N 1
ATOM 1720 C CA . SER B 1 102 ? 8.789 12.617 -8.203 1 48.5 102 SER B CA 1
ATOM 1721 C C . SER B 1 102 ? 7.781 11.664 -8.836 1 48.5 102 SER B C 1
ATOM 1723 O O . SER B 1 102 ? 8.164 10.734 -9.547 1 48.5 102 SER B O 1
ATOM 1725 N N . GLY B 1 103 ? 6.566 11.719 -8.539 1 48.66 103 GLY B N 1
ATOM 1726 C CA . GLY B 1 103 ? 5.57 10.789 -9.055 1 48.66 103 GLY B CA 1
ATOM 1727 C C . GLY B 1 103 ? 5.094 11.133 -10.453 1 48.66 103 GLY B C 1
ATOM 1728 O O . GLY B 1 103 ? 4.312 10.391 -11.047 1 48.66 103 GLY B O 1
ATOM 1729 N N . ARG B 1 104 ? 5.191 12.398 -10.859 1 46 104 ARG B N 1
ATOM 1730 C CA . ARG B 1 104 ? 4.555 12.867 -12.094 1 46 104 ARG B CA 1
ATOM 1731 C C . ARG B 1 104 ? 5.191 12.219 -13.312 1 46 104 ARG B C 1
ATOM 1733 O O . ARG B 1 104 ? 6.395 12.359 -13.547 1 46 104 ARG B O 1
ATOM 1740 N N . SER B 1 105 ? 4.688 11.094 -13.539 1 40.78 105 SER B N 1
ATOM 1741 C CA . SER B 1 105 ? 4.949 10.727 -14.93 1 40.78 105 SER B CA 1
ATOM 1742 C C . SER B 1 105 ? 4.457 11.805 -15.891 1 40.78 105 SER B C 1
ATOM 1744 O O . SER B 1 105 ? 3.541 12.562 -15.555 1 40.78 105 SER B O 1
ATOM 1746 N N . SER B 1 106 ? 5.012 12.07 -17.062 1 35.69 106 SER B N 1
ATOM 1747 C CA . SER B 1 106 ? 4.723 12.961 -18.188 1 35.69 106 SER B CA 1
ATOM 1748 C C . SER B 1 106 ? 3.232 12.961 -18.516 1 35.69 106 SER B C 1
ATOM 1750 O O . SER B 1 106 ? 2.781 13.742 -19.359 1 35.69 106 SER B O 1
ATOM 1752 N N . LYS B 1 107 ? 2.365 12.141 -18.234 1 35.75 107 LYS B N 1
ATOM 1753 C CA . LYS B 1 107 ? 1.054 12.273 -18.875 1 35.75 107 LYS B CA 1
ATOM 1754 C C . LYS B 1 107 ? 0.216 13.344 -18.188 1 35.75 107 LYS B C 1
ATOM 1756 O O . LYS B 1 107 ? -0.996 13.422 -18.391 1 35.75 107 LYS B O 1
ATOM 1761 N N . LYS B 1 108 ? 0.554 14.062 -17.312 1 37.12 108 LYS B N 1
ATOM 1762 C CA . LYS B 1 108 ? -0.32 15.039 -16.688 1 37.12 108 LYS B CA 1
ATOM 1763 C C . LYS B 1 108 ? -0.792 16.094 -17.688 1 37.12 108 LYS B C 1
ATOM 1765 O O . LYS B 1 108 ? -1.452 17.062 -17.312 1 37.12 108 LYS B O 1
ATOM 1770 N N . GLU B 1 109 ? -0.434 16.078 -18.953 1 34.78 109 GLU B N 1
ATOM 1771 C CA . GLU B 1 109 ? -0.894 17.297 -19.609 1 34.78 109 GLU B CA 1
ATOM 1772 C C . GLU B 1 109 ? -2.418 17.344 -19.688 1 34.78 109 GLU B C 1
ATOM 1774 O O . GLU B 1 109 ? -3.02 18.406 -19.609 1 34.78 109 GLU B O 1
ATOM 1779 N N . GLU B 1 110 ? -3.068 16.266 -19.938 1 33.34 110 GLU B N 1
ATOM 1780 C CA . GLU B 1 110 ? -4.352 16.547 -20.578 1 33.34 110 GLU B CA 1
ATOM 1781 C C . GLU B 1 110 ? -5.449 16.766 -19.547 1 33.34 110 GLU B C 1
ATOM 1783 O O . GLU B 1 110 ? -6.449 17.422 -19.828 1 33.34 110 GLU B O 1
ATOM 1788 N N . SER B 1 111 ? -5.492 16.094 -18.516 1 32.16 111 SER B N 1
ATOM 1789 C CA . SER B 1 111 ? -6.805 16.172 -17.891 1 32.16 111 SER B CA 1
ATOM 1790 C C . SER B 1 111 ? -6.902 17.406 -16.984 1 32.16 111 SER B C 1
ATOM 1792 O O . SER B 1 111 ? -7.957 17.672 -16.406 1 32.16 111 SER B O 1
ATOM 1794 N N . PHE B 1 112 ? -5.871 17.953 -16.734 1 29.12 112 PHE B N 1
ATOM 1795 C CA . PHE B 1 112 ? -6 19.109 -15.859 1 29.12 112 PHE B CA 1
ATOM 1796 C C . PHE B 1 112 ? -6.57 20.297 -16.625 1 29.12 112 PHE B C 1
ATOM 1798 O O . PHE B 1 112 ? -6.773 21.375 -16.047 1 29.12 112 PHE B O 1
ATOM 1805 N N . LYS B 1 113 ? -6.672 20.25 -17.984 1 33.09 113 LYS B N 1
ATOM 1806 C CA . LYS B 1 113 ? -7.098 21.469 -18.672 1 33.09 113 LYS B CA 1
ATOM 1807 C C . LYS B 1 113 ? -8.539 21.812 -18.312 1 33.09 113 LYS B C 1
ATOM 1809 O O . LYS B 1 113 ? -8.961 22.969 -18.453 1 33.09 113 LYS B O 1
ATOM 1814 N N . SER B 1 114 ? -9.375 20.766 -18.125 1 28.31 114 SER B N 1
ATOM 1815 C CA . SER B 1 114 ? -10.734 21.266 -18.312 1 28.31 114 SER B CA 1
ATOM 1816 C C . SER B 1 114 ? -11.258 21.906 -17.031 1 28.31 114 SER B C 1
ATOM 1818 O O . SER B 1 114 ? -12.414 22.344 -16.969 1 28.31 114 SER B O 1
ATOM 1820 N N . ILE B 1 115 ? -10.344 21.812 -16.078 1 26.55 115 ILE B N 1
ATOM 1821 C CA . ILE B 1 115 ? -11.117 22.344 -14.961 1 26.55 115 ILE B CA 1
ATOM 1822 C C . ILE B 1 115 ? -11.078 23.875 -14.992 1 26.55 115 ILE B C 1
ATOM 1824 O O . ILE B 1 115 ? -11.766 24.531 -14.211 1 26.55 115 ILE B O 1
ATOM 1828 N N . PHE B 1 116 ? -10.086 24.438 -15.672 1 22.58 116 PHE B N 1
ATOM 1829 C CA . PHE B 1 116 ? -10.367 25.859 -15.742 1 22.58 116 PHE B CA 1
ATOM 1830 C C . PHE B 1 116 ? -11.211 26.188 -16.969 1 22.58 116 PHE B C 1
ATOM 1832 O O . PHE B 1 116 ? -11.062 25.562 -18.016 1 22.58 116 PHE B O 1
#

Radius of gyration: 19.61 Å; Cα contacts (8 Å, |Δi|>4): 359; chains: 2; bounding box: 30×57×44 Å

Sequence (232 aa):
MAGKACCMLTPELFLSHRLLDGIWLLANDNGTLKLHPSWLVKSFTKGLGFFNRVAKIAEWEGHHPDLLLVGWNNEKIDVWTHAIGGLTENDFICCSDQLARSGRSSKKEESFKSIFMAGKACCMLTPELFLSHRLLDGIWLLANDNGTLKLHPSWLVKSFTKGLGFFNRVAKIAEWEGHHPDLLLVGWNNEKIDVWTHAIGGLTENDFICCSDQLARSGRSSKKEESFKSIF

InterPro domains:
  IPR001533 Pterin 4 alpha carbinolamine dehydratase [PF01329] (24-95)
  IPR001533 Pterin 4 alpha carbinolamine dehydratase [PTHR12599] (22-95)
  IPR036428 Pterin 4 alpha carbinolamine dehydratase superfamily [G3DSA:3.30.1360.20] (15-101)
  IPR036428 Pterin 4 alpha carbinolamine dehydratase superfamily [SSF55248] (24-95)

Nearest PDB structures (foldseek):
  1dco-assembly1_B  TM=7.856E-01  e=9.769E-06  Rattus norvegicus
  4c45-assembly1_A  TM=8.403E-01  e=4.135E-05  Homo sapiens
  4wil-assembly1_A  TM=7.467E-01  e=1.718E-05  Mus musculus
  1ru0-assembly1_A  TM=7.341E-01  e=1.718E-05  Mus musculus
  3hxa-assembly1_D  TM=8.353E-01  e=9.953E-05  Rattus norvegicus